Protein 7EQL (pdb70)

Sequence (338 aa):
MVMNKQIVLNNYINGSLKQSDLALRTSTICMEIPDGCNGAILVKNLYLSVNPYLILRMGKLDPQFDSPGSTIVSYGVSKVLDSTHPSYEKGELIWGSQAGWEEYTLIQNPYNLFKIQDKDVPLSYYVGILGMPGMTAYAGFFEICSPKKGETVFVTAAAGSVGQLVGQFAKMFGCYVVGSAGSKEKVDLLKNKFGFDDAFNYKEESDYDTALKRHFPEGIDIYFDNVGGKMLEAVINNMRVHGRIAVCGMVSQYSLKQPEGVHNLLKLIPKQIRMQGFVVVDYYHLYPKFLEMVLPRIKEGKVTYVEDISEGLESAPSALLGVYVGRNVGNQVVAVSR

Organism: Mentha piperita (NCBI:txid34256)

Solvent-accessible surface area: 15522 Å² total; per-residue (Å²): 178,46,104,4,47,26,4,11,3,58,87,85,12,86,12,72,20,116,118,84,24,16,37,79,117,89,36,114,30,48,58,94,18,78,144,87,23,136,23,0,0,2,0,60,0,4,39,4,1,2,7,42,59,1,7,68,32,0,32,123,89,114,114,126,50,21,18,51,54,62,33,0,55,5,23,2,0,2,56,0,42,51,19,47,51,138,64,25,107,151,35,41,27,3,4,4,24,32,5,0,2,17,41,30,11,66,9,119,114,11,135,33,17,44,121,14,136,75,142,133,42,76,44,13,56,10,3,0,4,12,0,8,1,0,0,3,0,34,0,0,0,48,86,6,0,57,18,142,143,61,21,9,0,0,2,1,30,3,17,20,5,8,1,2,1,0,18,9,4,0,107,64,59,34,9,92,3,2,4,1,2,21,44,172,121,26,13,60,66,8,88,121,101,27,37,22,59,53,8,7,16,65,126,117,31,119,79,72,64,98,2,0,129,142,17,2,90,85,14,0,3,0,0,0,0,18,27,0,3,90,8,7,29,6,0,0,60,20,6,101,86,105,0,30,1,0,20,24,11,55,38,35,57,24,55,125,125,148,80,75,33,47,142,17,93,132,82,42,128,94,34,102,17,116,63,66,54,27,49,3,64,108,40,16,133,40,19,86,142,0,50,102,40,1,110,58,68,46,183,102,62,127,10,42,14,58,30,43,73,29,130,28,13,110,29,1,22,73,8,1,38,3,9,19,103,36,183,20,56,6,0,11,0,0,3,22,27,218

Radius of gyration: 20.41 Å; Cα contacts (8 Å, |Δi|>4): 752; chains: 1; bounding box: 61×50×42 Å

Foldseek 3Di:
DDKKKFKFAQAQQQADDDLVRIDIGIGDDDLEDDPPQAQKFKWFWWKDFQAPVVLVLSHPDDPNRQDGGDFGWAKTKIATCDHRRVVDHGGWIWIDRGHTLMRMDIGRHDDLIDGCPPPPDDPCCCVACLHFQVLVLVCLACVFFVDDAAFAEEEEQLQGRRNVNNQLVAVVSHYQYEYEHADPVVQVCSVVVRVHPHYDYCVVDPDLLVVVCVRCVPFHAEYEAAADACNVLSNLVRHAANHEYEYEHHLQSSHHPPTHDRDVPVSCPVRVYHYDYDGSVVPSVCSVVSCVVVVVCVVVVSGDFDAAEDEASVCVSVLNVCVSVVVGGTIYMYTHDD

Nearest PDB structures (foldseek):
  7eql-assembly1_A-2  TM=1.003E+00  e=2.446E-77  Mentha x piperita
  6ytz-assembly1_A-2  TM=9.563E-01  e=1.637E-51  Malus domestica
  4nh4-assembly1_A  TM=9.612E-01  e=2.126E-50  Zingiber officinale
  2j3j-assembly1_B  TM=9.572E-01  e=9.613E-51  Arabidopsis thaliana
  6eow-assembly2_D-2  TM=9.580E-01  e=2.553E-50  Rubus idaeus

Secondary structure (DSSP, 8-state):
-EEEEEEEE-S--SSS--GGGEEEEEEEE-SSPPSS--S-EEEEEEEEEE-THHHHTTS----------SBPEEEEEEEEEEESSTT--TT-EEEEEEEESSSEEEESS--S-EE---TTS-GGGGTTTSSHHHHHHHIIIIIIS-PPTT-EEEEETTTSTTHHHHHHHHHHHT-EEEEEESSHHHHHHHHHHH--SEEEETTTSS-HHHHHHHH-TT-EEEEEESS-HHHHHHHHHHEEEEEEEEE---GGGSS-SSPPP--GGGGGTTTT-EEEE--GGGGGGGHHHHHHHHTHHHHTSSS---EEEEESTTTHHHHHHHHHHT---SEEEEES--

InterPro domains:
  IPR011032 GroES-like superfamily [SSF50129] (1-169)
  IPR013149 Alcohol dehydrogenase-like, C-terminal [PF00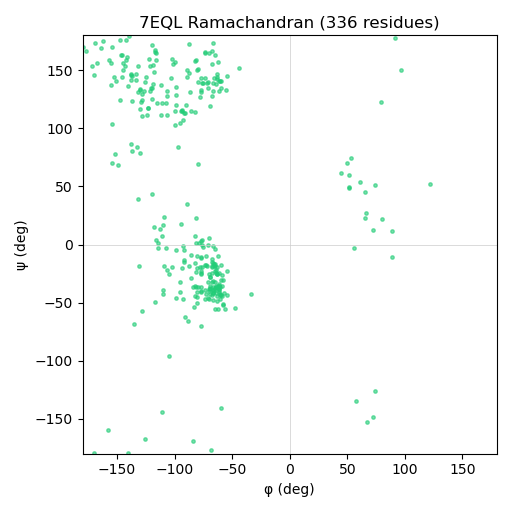107] (165-296)
  IPR020843 Enoylreductase domain [SM00829] (15-337)
  IPR036291 NAD(P)-binding domain superfamily [SSF51735] (130-301)
  IPR041694 Oxidoreductase, N-terminal domain [PF16884] (5-111)
  IPR045010 Medium-chain dehydrogenase/reductase [PTHR43205] (3-342)

GO terms:
  GO:0052579 (+)-pulegone reductase (NADP+) activity (F, IDA)
  GO:0070402 NADPH binding (F, IDA)
  GO:0042214 terpene metabolic process (P, IDA)

Structure (mmCIF, N/CA/C/O backbone):
data_7EQL
#
_entry.id   7EQL
#
_cell.length_a   120.111
_cell.length_b   120.111
_cell.length_c   57.626
_cell.angle_alpha   90.000
_cell.angle_beta   90.000
_cell.angle_gamma   120.000
#
_symmetry.space_group_name_H-M   'P 62'
#
loop_
_atom_site.group_PDB
_atom_site.id
_atom_site.type_symbol
_atom_site.label_atom_id
_atom_site.label_alt_id
_atom_site.label_comp_id
_atom_site.label_asym_id
_atom_site.label_entity_id
_atom_site.label_seq_id
_atom_site.pdbx_PDB_ins_code
_atom_site.Cartn_x
_atom_site.Cartn_y
_atom_site.Cartn_z
_atom_site.occupancy
_atom_site.B_iso_or_equiv
_atom_site.auth_seq_id
_atom_site.auth_comp_id
_atom_site.auth_asym_id
_atom_site.auth_atom_id
_atom_site.pdbx_PDB_model_num
ATOM 1 N N . MET A 1 1 ? -18.003 66.374 3.166 1.00 100.38 1 MET A N 1
ATOM 2 C CA . MET A 1 1 ? -19.281 65.799 2.760 1.00 98.81 1 MET A CA 1
ATOM 3 C C . MET A 1 1 ? -19.373 64.346 3.208 1.00 102.01 1 MET A C 1
ATOM 4 O O . MET A 1 1 ? -20.457 63.761 3.262 1.00 112.53 1 MET A O 1
ATOM 9 N N . VAL A 1 2 ? -18.217 63.771 3.532 1.00 95.63 2 VAL A N 1
ATOM 10 C CA . VAL A 1 2 ? -18.134 62.439 4.113 1.00 102.50 2 VAL A CA 1
ATOM 11 C C . VAL A 1 2 ? -17.087 62.474 5.218 1.00 103.59 2 VAL A C 1
ATOM 12 O O . VAL A 1 2 ? -16.101 63.215 5.143 1.00 105.30 2 VAL A O 1
ATOM 16 N N . MET A 1 3 ? -17.322 61.689 6.265 1.00 104.27 3 MET A N 1
ATOM 17 C CA . MET A 1 3 ? -16.409 61.665 7.398 1.00 98.08 3 MET A CA 1
ATOM 18 C C . MET A 1 3 ? -15.169 60.849 7.063 1.00 96.68 3 MET A C 1
ATOM 19 O O . MET A 1 3 ? -15.242 59.832 6.366 1.00 94.43 3 MET A O 1
ATOM 24 N N . ASN A 1 4 ? -14.023 61.310 7.559 1.00 88.15 4 ASN A N 1
ATOM 25 C CA . ASN A 1 4 ? -12.739 60.665 7.314 1.00 96.90 4 ASN A CA 1
ATOM 26 C C . ASN A 1 4 ? -12.045 60.460 8.651 1.00 102.70 4 ASN A C 1
ATOM 27 O O . ASN A 1 4 ? -11.826 61.423 9.392 1.00 99.85 4 ASN A O 1
ATOM 32 N N . LYS A 1 5 ? -11.704 59.214 8.958 1.00 100.49 5 LYS A N 1
ATOM 33 C CA . LYS A 1 5 ? -11.055 58.866 10.217 1.00 105.89 5 LYS A CA 1
ATOM 34 C C . LYS A 1 5 ? -9.546 58.843 10.002 1.00 104.97 5 LYS A C 1
ATOM 35 O O . LYS A 1 5 ? -9.031 58.012 9.248 1.00 93.99 5 LYS A O 1
ATOM 41 N N . GLN A 1 6 ? -8.846 59.757 10.662 1.00 102.96 6 GLN A N 1
ATOM 42 C CA . GLN A 1 6 ? -7.397 59.853 10.586 1.00 100.99 6 GLN A CA 1
ATOM 43 C C . GLN A 1 6 ? -6.756 59.193 11.801 1.00 104.36 6 GLN A C 1
ATOM 44 O O . GLN A 1 6 ? -7.375 59.040 12.857 1.00 108.32 6 GLN A O 1
ATOM 50 N N . ILE A 1 7 ? -5.497 58.799 11.635 1.00 109.45 7 ILE A N 1
ATOM 51 C CA . ILE A 1 7 ? -4.670 58.303 12.729 1.00 112.01 7 ILE A CA 1
ATOM 52 C C . ILE A 1 7 ? -3.422 59.170 12.788 1.00 107.80 7 ILE A C 1
ATOM 53 O O . ILE A 1 7 ? -2.638 59.205 11.831 1.00 104.38 7 ILE A O 1
ATOM 58 N N . VAL A 1 8 ? -3.243 59.876 13.903 1.00 103.22 8 VAL A N 1
ATOM 59 C CA . VAL A 1 8 ? -2.125 60.791 14.070 1.00 104.64 8 VAL A CA 1
ATOM 60 C C . VAL A 1 8 ? -1.254 60.310 15.223 1.00 106.83 8 VAL A C 1
ATOM 61 O O . VAL A 1 8 ? -1.642 59.455 16.021 1.00 108.95 8 VAL A O 1
ATOM 65 N N . LEU A 1 9 ? -0.058 60.879 15.293 1.00 111.75 9 LEU A N 1
ATOM 66 C CA . LEU A 1 9 ? 0.912 60.595 16.336 1.00 119.27 9 LEU A CA 1
ATOM 67 C C . LEU A 1 9 ? 0.666 61.515 17.533 1.00 120.06 9 LEU A C 1
ATOM 68 O O . LEU A 1 9 ? -0.169 62.420 17.488 1.00 123.60 9 LEU A O 1
ATOM 73 N N . ASN A 1 10 ? 1.388 61.269 18.627 1.00 114.49 10 ASN A N 1
ATOM 74 C CA . ASN A 1 10 ? 1.290 62.137 19.795 1.00 118.16 10 ASN A CA 1
ATOM 75 C C . ASN A 1 10 ? 2.626 62.594 20.359 1.00 118.98 10 ASN A C 1
ATOM 76 O O . ASN A 1 10 ? 2.644 63.592 21.089 1.00 120.75 10 ASN A O 1
ATOM 81 N N . ASN A 1 11 ? 3.736 61.929 20.041 1.00 120.01 11 ASN A N 1
ATOM 82 C CA . ASN A 1 11 ? 5.049 62.409 20.450 1.00 119.64 11 ASN A CA 1
ATOM 83 C C . ASN A 1 11 ? 6.131 61.654 19.696 1.00 123.16 11 ASN A C 1
ATOM 84 O O . ASN A 1 11 ? 5.918 60.531 19.229 1.00 119.69 11 ASN A O 1
ATOM 89 N N . TYR A 1 12 ? 7.292 62.298 19.590 1.00 126.00 12 TYR A N 1
ATOM 90 C CA . TYR A 1 12 ? 8.481 61.664 19.040 1.00 118.91 12 TYR A CA 1
ATOM 91 C C . TYR A 1 12 ? 8.795 60.386 19.810 1.00 117.34 12 TYR A C 1
ATOM 92 O O . TYR A 1 12 ? 8.789 60.372 21.045 1.00 128.25 12 TYR A O 1
ATOM 101 N N . ILE A 1 13 ? 9.070 59.308 19.079 1.00 110.35 13 ILE A N 1
ATOM 102 C CA . ILE A 1 13 ? 9.299 58.009 19.701 1.00 119.11 13 ILE A CA 1
ATOM 103 C C . ILE A 1 13 ? 10.797 57.785 19.860 1.00 127.53 13 ILE A C 1
ATOM 104 O O . ILE A 1 13 ? 11.446 57.156 19.013 1.00 125.31 13 ILE A O 1
ATOM 109 N N . ASN A 1 14 ? 11.359 58.314 20.949 1.00 133.99 14 ASN A N 1
ATOM 110 C CA . ASN A 1 14 ? 12.746 58.012 21.283 1.00 133.64 14 ASN A CA 1
ATOM 111 C C . ASN A 1 14 ? 12.894 56.566 21.740 1.00 130.44 14 ASN A C 1
ATOM 112 O O . ASN A 1 14 ? 13.858 55.882 21.373 1.00 132.13 14 ASN A O 1
ATOM 117 N N . GLY A 1 15 ? 11.941 56.084 22.526 1.00 134.69 15 GLY A N 1
ATOM 118 C CA . GLY A 1 15 ? 11.969 54.717 23.013 1.00 136.49 15 GLY A CA 1
ATOM 119 C C . GLY A 1 15 ? 10.749 54.467 23.871 1.00 141.15 15 GLY A C 1
ATOM 120 O O . GLY A 1 15 ? 10.006 55.391 24.221 1.00 139.25 15 GLY A O 1
ATOM 121 N N . SER A 1 16 ? 10.556 53.193 24.208 1.00 143.10 16 SER A N 1
ATOM 122 C CA . SER A 1 16 ? 9.421 52.738 25.011 1.00 142.24 16 SER A CA 1
ATOM 123 C C . SER A 1 16 ? 8.100 53.208 24.396 1.00 145.49 16 SER A C 1
ATOM 124 O O . SER A 1 16 ? 7.440 54.129 24.877 1.00 155.14 16 SER A O 1
ATOM 127 N N . LEU A 1 17 ? 7.738 52.541 23.303 1.00 138.76 17 LEU A N 1
ATOM 128 C CA . LEU A 1 17 ? 6.538 52.911 22.564 1.00 142.09 17 LEU A CA 1
ATOM 129 C C . LEU A 1 17 ? 5.289 52.649 23.396 1.00 152.17 17 LEU A C 1
ATOM 130 O O . LEU A 1 17 ? 5.132 51.576 23.987 1.00 149.05 17 LEU A O 1
ATOM 135 N N . LYS A 1 18 ? 4.401 53.638 23.439 1.00 148.84 18 LYS A N 1
ATOM 136 C CA . LYS A 1 18 ? 3.117 53.534 24.113 1.00 140.31 18 LYS A CA 1
ATOM 137 C C . LYS A 1 18 ? 2.005 53.732 23.093 1.00 133.90 18 LYS A C 1
ATOM 138 O O . LYS A 1 18 ? 2.101 54.604 22.222 1.00 135.94 18 LYS A O 1
ATOM 144 N N . GLN A 1 19 ? 0.951 52.918 23.198 1.00 131.55 19 GLN A N 1
ATOM 145 C CA . GLN A 1 19 ? -0.165 53.039 22.265 1.00 135.63 19 GLN A CA 1
ATOM 146 C C . GLN A 1 19 ? -0.886 54.373 22.404 1.00 133.68 19 GLN A C 1
ATOM 147 O O . GLN A 1 19 ? -1.608 54.773 21.484 1.00 126.30 19 GLN A O 1
ATOM 153 N N . SER A 1 20 ? -0.706 55.069 23.528 1.00 131.92 20 SER A N 1
ATOM 154 C CA . SER A 1 20 ? -1.273 56.400 23.699 1.00 125.04 20 SER A CA 1
ATOM 155 C C . SER A 1 20 ? -0.640 57.431 22.776 1.00 128.88 20 SER A C 1
ATOM 156 O O . SER A 1 20 ? -1.181 58.535 22.647 1.00 131.72 20 SER A O 1
ATOM 159 N N . ASP A 1 21 ? 0.482 57.105 22.136 1.00 131.55 21 ASP A N 1
ATOM 160 C CA . ASP A 1 21 ? 1.129 58.016 21.201 1.00 128.19 21 ASP A CA 1
ATOM 161 C C . ASP A 1 21 ? 0.430 58.083 19.850 1.00 122.52 21 ASP A C 1
ATOM 162 O O . ASP A 1 21 ? 0.917 58.783 18.957 1.00 115.16 21 ASP A O 1
ATOM 167 N N . LEU A 1 22 ? -0.689 57.382 19.676 1.00 117.69 22 LEU A N 1
ATOM 168 C CA . LEU A 1 22 ? -1.449 57.396 18.431 1.00 117.22 22 LEU A CA 1
ATOM 169 C C . LEU A 1 22 ? -2.881 57.807 18.748 1.00 121.69 22 LEU A C 1
ATOM 170 O O . LEU A 1 22 ? -3.618 57.058 19.400 1.00 127.46 22 LEU A O 1
ATOM 175 N N . ALA A 1 23 ? -3.271 58.995 18.289 1.00 114.60 23 ALA A N 1
ATOM 176 C CA . ALA A 1 23 ? -4.587 59.561 18.567 1.00 107.20 23 ALA A CA 1
ATOM 177 C C . ALA A 1 23 ? -5.491 59.324 17.363 1.00 111.72 23 ALA A C 1
ATOM 178 O O . ALA A 1 23 ? -5.251 59.864 16.278 1.00 111.02 23 ALA A O 1
ATOM 180 N N . LEU A 1 24 ? -6.532 58.518 17.560 1.00 116.88 24 LEU A N 1
ATOM 181 C CA . LEU A 1 24 ? -7.496 58.221 16.507 1.00 109.94 24 LEU A CA 1
ATOM 182 C C . LEU A 1 24 ? -8.559 59.313 16.488 1.00 99.27 24 LEU A C 1
ATOM 183 O O . LEU A 1 24 ? -9.325 59.461 17.446 1.00 116.45 24 LEU A O 1
ATOM 188 N N . ARG A 1 25 ? -8.608 60.078 15.402 1.00 109.53 25 ARG A N 1
ATOM 189 C CA . ARG A 1 25 ? -9.543 61.183 15.255 1.00 106.04 25 ARG A CA 1
ATOM 190 C C . ARG A 1 25 ? -10.511 60.905 14.110 1.00 107.04 25 ARG A C 1
ATOM 191 O O . ARG A 1 25 ? -10.293 60.024 13.273 1.00 119.21 25 ARG A O 1
ATOM 199 N N . THR A 1 26 ? -11.598 61.674 14.086 1.00 104.53 26 THR A N 1
ATOM 200 C CA . THR A 1 26 ? -12.592 61.616 13.020 1.00 104.47 26 THR A CA 1
ATOM 201 C C . THR A 1 26 ? -12.725 63.005 12.414 1.00 97.79 26 THR A C 1
ATOM 202 O O . THR A 1 26 ? -13.123 63.950 13.104 1.00 98.23 26 THR A O 1
ATOM 206 N N . SER A 1 27 ? -12.394 63.127 11.133 1.00 99.77 27 SER A N 1
ATOM 207 C CA . SER A 1 27 ? -12.425 64.402 10.434 1.00 100.12 27 SER A CA 1
ATOM 208 C C . SER A 1 27 ? -13.393 64.333 9.260 1.00 89.01 27 SER A C 1
ATOM 209 O O . SER A 1 27 ? -13.922 63.273 8.915 1.00 79.70 27 SER A O 1
ATOM 212 N N . THR A 1 28 ? -13.625 65.490 8.649 1.00 94.23 28 THR A N 1
ATOM 213 C CA . THR A 1 28 ? -14.446 65.597 7.455 1.00 100.07 28 THR A CA 1
ATOM 214 C C . THR A 1 28 ? -13.564 65.714 6.220 1.00 90.70 28 THR A C 1
ATOM 215 O O . THR A 1 28 ? -12.412 66.152 6.292 1.00 89.32 28 THR A O 1
ATOM 219 N N . ILE A 1 29 ? -14.117 65.309 5.082 1.00 93.80 29 ILE A N 1
ATOM 220 C CA . ILE A 1 29 ? -13.443 65.465 3.798 1.00 101.62 29 ILE A CA 1
ATOM 221 C C . ILE A 1 29 ? -14.505 65.496 2.707 1.00 100.31 29 ILE A C 1
ATOM 222 O O . ILE A 1 29 ? -15.481 64.741 2.746 1.00 96.52 29 ILE A O 1
ATOM 227 N N . CYS A 1 30 ? -14.331 66.407 1.755 1.00 100.38 30 CYS A N 1
ATOM 228 C CA . CYS A 1 30 ? -15.244 66.484 0.625 1.00 95.63 30 CYS A CA 1
ATOM 229 C C . CYS A 1 30 ? -14.963 65.344 -0.343 1.00 111.25 30 CYS A C 1
ATOM 230 O O . CYS A 1 30 ? -13.807 65.001 -0.605 1.00 109.02 30 CYS A O 1
ATOM 233 N N . MET A 1 31 ? -16.028 64.751 -0.876 1.00 108.15 31 MET A N 1
ATOM 234 C CA . MET A 1 31 ? -15.876 63.592 -1.746 1.00 109.63 31 MET A CA 1
ATOM 235 C C . MET A 1 31 ? -15.409 63.955 -3.151 1.00 106.89 31 MET A C 1
ATOM 236 O O . MET A 1 31 ? -15.313 63.066 -4.002 1.00 112.84 31 MET A O 1
ATOM 241 N N . GLU A 1 32 ? -15.114 65.224 -3.417 1.00 106.33 32 GLU A N 1
ATOM 242 C CA . GLU A 1 32 ? -14.568 65.615 -4.708 1.00 105.58 32 GLU A CA 1
ATOM 243 C C . GLU A 1 32 ? -13.592 66.765 -4.501 1.00 106.52 32 GLU A C 1
ATOM 244 O O . GLU A 1 32 ? -13.597 67.426 -3.456 1.00 112.19 32 GLU A O 1
ATOM 250 N N . ILE A 1 33 ? -12.763 67.005 -5.512 1.00 114.13 33 ILE A N 1
ATOM 251 C CA . ILE A 1 33 ? -11.655 67.957 -5.367 1.00 109.76 33 ILE A CA 1
ATOM 252 C C . ILE A 1 33 ? -12.198 69.379 -5.439 1.00 112.42 33 ILE A C 1
ATOM 253 O O . ILE A 1 33 ? -13.095 69.652 -6.257 1.00 115.90 33 ILE A O 1
ATOM 258 N N . PRO A 1 34 ? -11.718 70.305 -4.605 1.00 116.18 34 PRO A N 1
ATOM 259 C CA . PRO A 1 34 ? -12.188 71.691 -4.689 1.00 118.91 34 PRO A CA 1
ATOM 260 C C . PRO A 1 34 ? -11.741 72.358 -5.981 1.00 122.17 34 PRO A C 1
ATOM 261 O O . PRO A 1 34 ? -10.873 71.867 -6.707 1.00 119.41 34 PRO A O 1
ATOM 265 N N . ASP A 1 35 ? -12.361 73.501 -6.262 1.00 128.40 35 ASP A N 1
ATOM 266 C CA . ASP A 1 35 ? -12.029 74.264 -7.457 1.00 126.06 35 ASP A CA 1
ATOM 267 C C . ASP A 1 35 ? -10.622 74.843 -7.359 1.00 119.94 35 ASP A C 1
ATOM 268 O O . ASP A 1 35 ? -10.089 75.068 -6.268 1.00 126.52 35 ASP A O 1
ATOM 273 N N . GLY A 1 36 ? -10.024 75.093 -8.522 1.00 118.46 36 GLY A N 1
ATOM 274 C CA . GLY A 1 36 ? -8.679 75.632 -8.590 1.00 120.81 36 GLY A CA 1
ATOM 275 C C . GLY A 1 36 ? -7.647 74.720 -7.961 1.00 127.74 36 GLY A C 1
ATOM 276 O O . GLY A 1 36 ? -6.889 75.141 -7.082 1.00 132.52 36 GLY A O 1
ATOM 277 N N . CYS A 1 37 ? -7.607 73.461 -8.406 1.00 122.97 37 CYS A N 1
ATOM 278 C CA . CYS A 1 37 ? -6.737 72.444 -7.830 1.00 122.87 37 CYS A CA 1
ATOM 279 C C . CYS A 1 37 ? -6.453 71.394 -8.909 1.00 110.91 37 CYS A C 1
ATOM 280 O O . CYS A 1 37 ? -6.915 70.255 -8.864 1.00 103.86 37 CYS A O 1
ATOM 283 N N . ASN A 1 38 ? -5.671 71.787 -9.912 1.00 117.11 38 ASN A N 1
ATOM 284 C CA . ASN A 1 38 ? -5.323 70.883 -10.997 1.00 116.68 38 ASN A CA 1
ATOM 285 C C . ASN A 1 38 ? -4.159 69.980 -10.596 1.00 112.30 38 ASN A C 1
ATOM 286 O O . ASN A 1 38 ? -3.377 70.289 -9.695 1.00 111.03 38 ASN A O 1
ATOM 291 N N . GLY A 1 39 ? -4.052 68.847 -11.286 1.00 106.28 39 GLY A N 1
ATOM 292 C CA . GLY A 1 39 ? -2.976 67.909 -11.034 1.00 109.33 39 GLY A CA 1
ATOM 293 C C . GLY A 1 39 ? -3.038 67.273 -9.660 1.00 102.16 39 GLY A C 1
ATOM 294 O O . GLY A 1 39 ? -2.021 67.176 -8.967 1.00 105.62 39 GLY A O 1
ATOM 295 N N . ALA A 1 40 ? -4.228 66.836 -9.257 1.00 93.48 40 ALA A N 1
ATOM 296 C CA . ALA A 1 40 ? -4.415 66.215 -7.956 1.00 104.24 40 ALA A CA 1
ATOM 297 C C . ALA A 1 40 ? -5.455 65.112 -8.077 1.00 101.15 40 ALA A C 1
ATOM 298 O O . ALA A 1 40 ? -6.295 65.119 -8.981 1.00 105.75 40 ALA A O 1
ATOM 300 N N . ILE A 1 41 ? -5.387 64.159 -7.152 1.00 99.09 41 ILE A N 1
ATOM 301 C CA . ILE A 1 41 ? -6.314 63.036 -7.106 1.00 100.26 41 ILE A CA 1
ATOM 302 C C . ILE A 1 41 ? -6.804 62.861 -5.676 1.00 96.49 41 ILE A C 1
ATOM 303 O O . ILE A 1 41 ? -6.035 63.021 -4.721 1.00 95.65 41 ILE A O 1
ATOM 308 N N . LEU A 1 42 ? -8.085 62.537 -5.531 1.00 99.61 42 LEU A N 1
ATOM 309 C CA . LEU A 1 42 ? -8.678 62.196 -4.246 1.00 99.79 42 LEU A CA 1
ATOM 310 C C . LEU A 1 42 ? -8.931 60.695 -4.233 1.00 98.11 42 LEU A C 1
ATOM 311 O O . LEU A 1 42 ? -9.652 60.177 -5.093 1.00 99.13 42 LEU A O 1
ATOM 316 N N . VAL A 1 43 ? -8.339 60.003 -3.265 1.00 99.57 43 VAL A N 1
ATOM 317 C CA . VAL A 1 43 ? -8.315 58.547 -3.263 1.00 101.08 43 VAL A CA 1
ATOM 318 C C . VAL A 1 43 ? -8.975 58.016 -1.999 1.00 97.94 43 VAL A C 1
ATOM 319 O O . VAL A 1 43 ? -9.019 58.685 -0.962 1.00 98.24 43 VAL A O 1
ATOM 323 N N . LYS A 1 44 ? -9.498 56.797 -2.102 1.00 95.49 44 LYS A N 1
ATOM 324 C CA . LYS A 1 44 ? -9.990 56.040 -0.958 1.00 98.35 44 LYS A CA 1
ATOM 325 C C . LYS A 1 44 ? -8.980 54.936 -0.670 1.00 97.73 44 LYS A C 1
ATOM 326 O O . LYS A 1 44 ? -8.830 54.002 -1.464 1.00 100.01 44 LYS A O 1
ATOM 332 N N . ASN A 1 45 ? -8.281 55.051 0.457 1.00 103.28 45 ASN A N 1
ATOM 333 C CA . ASN A 1 45 ? -7.258 54.075 0.797 1.00 100.33 45 ASN A CA 1
ATOM 334 C C . ASN A 1 45 ? -7.886 52.703 1.034 1.00 106.17 45 ASN A C 1
ATOM 335 O O . ASN A 1 45 ? -9.096 52.566 1.233 1.00 106.73 45 ASN A O 1
ATOM 340 N N . LEU A 1 46 ? -7.041 51.673 0.996 1.00 108.01 46 LEU A N 1
ATOM 341 C CA . LEU A 1 46 ? -7.511 50.300 1.140 1.00 112.34 46 LEU A CA 1
ATOM 342 C C . LEU A 1 46 ? -6.616 49.507 2.084 1.00 116.68 46 LEU A C 1
ATOM 343 O O . LEU A 1 46 ? -7.043 49.127 3.179 1.00 114.05 46 LEU A O 1
ATOM 348 N N . TYR A 1 47 ? -5.380 49.249 1.666 1.00 114.73 47 TYR A N 1
ATOM 349 C CA . TYR A 1 47 ? -4.407 48.520 2.469 1.00 116.16 47 TYR A CA 1
ATOM 350 C C . TYR A 1 47 ? -3.199 49.409 2.715 1.00 107.94 47 TYR A C 1
ATOM 351 O O . TYR A 1 47 ? -2.700 50.048 1.785 1.00 105.37 47 TYR A O 1
ATOM 360 N N . LEU A 1 48 ? -2.731 49.444 3.960 1.00 104.54 48 LEU A N 1
ATOM 361 C CA . LEU A 1 48 ? -1.584 50.249 4.350 1.00 100.30 48 LEU A CA 1
ATOM 362 C C . LEU A 1 48 ? -0.462 49.349 4.851 1.00 100.73 48 LEU A C 1
ATOM 363 O O . LEU A 1 48 ? -0.705 48.283 5.425 1.00 100.31 48 LEU A O 1
ATOM 368 N N . SER A 1 49 ? 0.771 49.792 4.628 1.00 98.54 49 SER A N 1
ATOM 369 C CA . SER A 1 49 ? 1.954 49.061 5.057 1.00 92.96 49 SER A CA 1
ATOM 370 C C . SER A 1 49 ? 2.358 49.470 6.469 1.00 107.24 49 SER A C 1
ATOM 371 O O . SER A 1 49 ? 2.224 50.632 6.865 1.00 106.58 49 SER A O 1
ATOM 374 N N . VAL A 1 50 ? 2.844 48.488 7.232 1.00 110.63 50 VAL A N 1
ATOM 375 C CA . VAL A 1 50 ? 3.387 48.723 8.566 1.00 106.90 50 VAL A CA 1
ATOM 376 C C . VAL A 1 50 ? 4.721 47.995 8.664 1.00 108.12 50 VAL A C 1
ATOM 377 O O . VAL A 1 50 ? 4.790 46.860 9.153 1.00 119.84 50 VAL A O 1
ATOM 381 N N . ASN A 1 51 ? 5.781 48.637 8.193 1.00 109.09 51 ASN A N 1
ATOM 382 C CA . ASN A 1 51 ? 7.124 48.086 8.189 1.00 104.47 51 ASN A CA 1
ATOM 383 C C . ASN A 1 51 ? 8.036 48.917 9.087 1.00 86.13 51 ASN A C 1
ATOM 384 O O . ASN A 1 51 ? 7.738 50.082 9.382 1.00 88.14 51 ASN A O 1
ATOM 389 N N . PRO A 1 52 ? 9.157 48.338 9.555 1.00 84.18 52 PRO A N 1
ATOM 390 C CA . PRO A 1 52 ? 10.006 49.025 10.543 1.00 86.45 52 PRO A CA 1
ATOM 391 C C . PRO A 1 52 ? 10.483 50.422 10.162 1.00 93.30 52 PRO A C 1
ATOM 392 O O . PRO A 1 52 ? 10.824 51.215 11.046 1.00 94.75 52 PRO A O 1
ATOM 396 N N . TYR A 1 53 ? 10.517 50.735 8.863 1.00 86.21 53 TYR A N 1
ATOM 397 C CA . TYR A 1 53 ? 10.999 52.041 8.421 1.00 84.62 53 TYR A CA 1
ATOM 398 C C . TYR A 1 53 ? 10.151 53.189 8.954 1.00 77.96 53 TYR A C 1
ATOM 399 O O . TYR A 1 53 ? 10.652 54.314 9.065 1.00 76.47 53 TYR A O 1
ATOM 408 N N . LEU A 1 54 ? 8.885 52.937 9.287 1.00 79.00 54 LEU A N 1
ATOM 409 C CA . LEU A 1 54 ? 8.039 54.013 9.791 1.00 90.23 54 LEU A CA 1
ATOM 410 C C . LEU A 1 54 ? 8.446 54.431 11.198 1.00 84.37 54 LEU A C 1
ATOM 411 O O . LEU A 1 54 ? 8.304 55.607 11.557 1.00 80.58 54 LEU A O 1
ATOM 416 N N . ILE A 1 55 ? 8.951 53.493 12.005 1.00 85.07 55 ILE A N 1
ATOM 417 C CA . ILE A 1 55 ? 9.444 53.841 13.334 1.00 91.32 55 ILE A CA 1
ATOM 418 C C . ILE A 1 55 ? 10.660 54.753 13.229 1.00 90.16 55 ILE A C 1
ATOM 419 O O . ILE A 1 55 ? 10.835 55.672 14.039 1.00 91.62 55 ILE A O 1
ATOM 424 N N . LEU A 1 56 ? 11.526 54.506 12.239 1.00 87.60 56 LEU A N 1
ATOM 425 C CA . LEU A 1 56 ? 12.636 55.417 11.973 1.00 87.36 56 LEU A CA 1
ATOM 426 C C . LEU A 1 56 ? 12.130 56.804 11.599 1.00 92.24 56 LEU A C 1
ATOM 427 O O . LEU A 1 56 ? 12.746 57.815 11.953 1.00 89.14 56 LEU A O 1
ATOM 432 N N . ARG A 1 57 ? 11.004 56.875 10.884 1.00 87.69 57 ARG A N 1
ATOM 433 C CA . ARG A 1 57 ? 10.438 58.165 10.509 1.00 91.72 57 ARG A CA 1
ATOM 434 C C .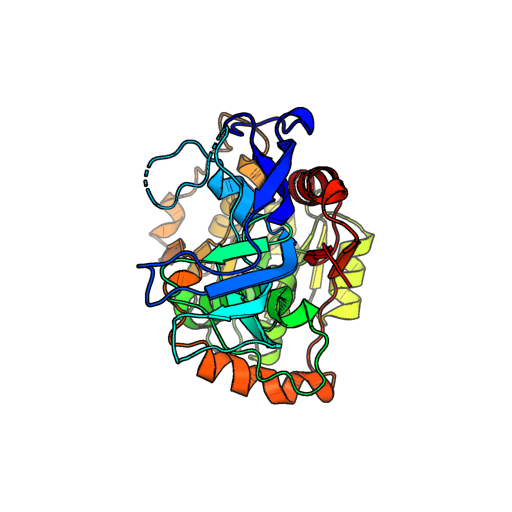 ARG A 1 57 ? 9.987 58.967 11.715 1.00 103.61 57 ARG A C 1
ATOM 435 O O . ARG A 1 57 ? 9.495 60.088 11.553 1.00 98.45 57 ARG A O 1
ATOM 443 N N . MET A 1 58 ? 10.078 58.388 12.904 1.00 109.22 58 MET A N 1
ATOM 444 C CA . MET A 1 58 ? 9.650 59.073 14.122 1.00 112.70 58 MET A CA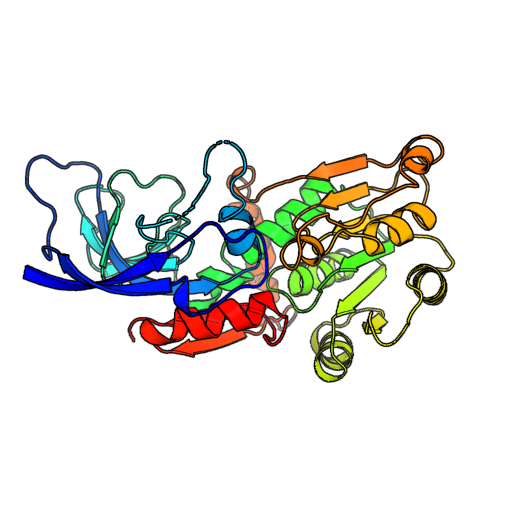 1
ATOM 445 C C . MET A 1 58 ? 10.835 59.455 15.005 1.00 111.03 58 MET A C 1
ATOM 446 O O . MET A 1 58 ? 10.680 59.755 16.183 1.00 116.98 58 MET A O 1
ATOM 451 N N . GLY A 1 59 ? 12.017 59.442 14.407 1.00 109.74 59 GLY A N 1
ATOM 452 C CA . GLY A 1 59 ? 13.279 59.568 15.110 1.00 101.08 59 GLY A CA 1
ATOM 453 C C . GLY A 1 59 ? 13.521 60.842 15.891 1.00 115.02 59 GLY A C 1
ATOM 454 O O . GLY A 1 59 ? 14.170 60.802 16.933 1.00 126.81 59 GLY A O 1
ATOM 455 N N . LYS A 1 60 ? 13.037 61.969 15.375 1.00 117.54 60 LYS A N 1
ATOM 456 C CA . LYS A 1 60 ? 13.366 63.285 15.920 1.00 126.45 60 LYS A CA 1
ATOM 457 C C . LYS A 1 60 ? 14.731 63.750 15.428 1.00 127.22 60 LYS A C 1
ATOM 458 O O . LYS A 1 60 ? 15.354 64.633 16.011 1.00 134.39 60 LYS A O 1
ATOM 464 N N . LEU A 1 61 ? 15.150 63.174 14.309 1.00 127.22 61 LEU A N 1
ATOM 465 C CA . LEU A 1 61 ? 16.394 63.527 13.644 1.00 132.98 61 LEU A CA 1
ATOM 466 C C . LEU A 1 61 ? 16.153 64.744 12.762 1.00 141.37 61 LEU A C 1
ATOM 467 O O . LEU A 1 61 ? 15.112 65.390 12.860 1.00 136.02 61 LEU A O 1
ATOM 472 N N . ASP A 1 62 ? 17.119 65.065 11.909 1.00 146.14 62 ASP A N 1
ATOM 473 C CA . ASP A 1 62 ? 17.020 66.256 11.078 1.00 143.59 62 ASP A CA 1
ATOM 474 C C . ASP A 1 62 ? 15.776 66.159 10.204 1.00 146.73 62 ASP A C 1
ATOM 475 O O . ASP A 1 62 ? 15.384 65.076 9.774 1.00 165.10 62 ASP A O 1
ATOM 480 N N . PRO A 1 64 ? 14.062 66.556 7.357 1.00 150.91 64 PRO A N 1
ATOM 481 C CA . PRO A 1 64 ? 13.940 66.097 5.970 1.00 149.28 64 PRO A CA 1
ATOM 482 C C . PRO A 1 64 ? 13.189 64.773 5.869 1.00 144.74 64 PRO A C 1
ATOM 483 O O . PRO A 1 64 ? 13.594 63.785 6.480 1.00 143.70 64 PRO A O 1
ATOM 487 N N . GLN A 1 65 ? 12.105 64.763 5.100 1.00 141.97 65 GLN A N 1
ATOM 488 C CA . GLN A 1 65 ? 11.288 63.567 4.928 1.00 132.46 65 GLN A CA 1
ATOM 489 C C . GLN A 1 65 ? 10.816 63.033 6.270 1.00 126.27 65 GLN A C 1
ATOM 490 O O . GLN A 1 65 ? 10.070 62.057 6.337 1.00 106.97 65 GLN A O 1
ATOM 496 N N . PHE A 1 66 ? 11.255 63.680 7.341 1.00 130.33 66 PHE A N 1
ATOM 497 C CA . PHE A 1 66 ? 10.897 63.249 8.683 1.00 124.15 66 PHE A CA 1
ATOM 498 C C . PHE A 1 66 ? 9.384 63.307 8.886 1.00 113.49 66 PHE A C 1
ATOM 499 O O . PHE A 1 66 ? 8.745 64.316 8.573 1.00 114.15 66 PHE A O 1
ATOM 507 N N . ASP A 1 67 ? 8.832 62.225 9.422 1.00 113.15 67 ASP A N 1
ATOM 508 C CA . ASP A 1 67 ? 7.399 62.113 9.655 1.00 115.95 67 ASP A CA 1
ATOM 509 C C . ASP A 1 67 ? 6.964 62.907 10.882 1.00 124.09 67 ASP A C 1
ATOM 510 O O . ASP A 1 67 ? 6.280 63.921 10.764 1.00 121.65 67 ASP A O 1
ATOM 515 N N . SER A 1 68 ? 7.356 62.430 12.057 1.00 126.88 68 SER A N 1
ATOM 516 C CA . SER A 1 68 ? 6.982 63.068 13.313 1.00 124.63 68 SER A CA 1
ATOM 517 C C . SER A 1 68 ? 7.122 64.585 13.246 1.00 127.94 68 SER A C 1
ATOM 518 O O . SER A 1 68 ? 6.204 65.318 13.611 1.00 132.65 68 SER A O 1
ATOM 521 N N . PRO A 1 71 ? 4.005 66.066 16.280 1.00 126.47 71 PRO A N 1
ATOM 522 C CA . PRO A 1 71 ? 3.253 64.858 16.655 1.00 122.01 71 PRO A CA 1
ATOM 523 C C . PRO A 1 71 ? 1.823 64.857 16.131 1.00 114.94 71 PRO A C 1
ATOM 524 O O . PRO A 1 71 ? 1.344 63.817 15.656 1.00 117.00 71 PRO A O 1
ATOM 528 N N . GLY A 1 72 ? 1.148 66.012 16.149 1.00 110.68 72 GLY A N 1
ATOM 529 C CA . GLY A 1 72 ? -0.223 66.096 15.672 1.00 112.57 72 GLY A CA 1
ATOM 530 C C . GLY A 1 72 ? -0.399 65.834 14.186 1.00 111.27 72 GLY A C 1
ATOM 531 O O . GLY A 1 72 ? -1.518 65.544 13.750 1.00 114.38 72 GLY A O 1
ATOM 532 N N . SER A 1 73 ? 0.670 65.928 13.397 1.00 109.04 73 SER A N 1
ATOM 533 C CA . SER A 1 73 ? 0.542 65.740 11.955 1.00 108.19 73 SER A CA 1
ATOM 534 C C . SER A 1 73 ? 0.080 64.321 11.628 1.00 102.27 73 SER A C 1
ATOM 535 O O . SER A 1 73 ? 0.419 63.357 12.318 1.00 96.03 73 SER A O 1
ATOM 538 N N . THR A 1 74 ? -0.695 64.197 10.552 1.00 95.74 74 THR A N 1
ATOM 539 C CA . THR A 1 74 ? -1.256 62.908 10.172 1.00 93.66 74 THR A CA 1
ATOM 540 C C . THR A 1 74 ? -0.176 62.002 9.589 1.00 92.31 74 THR A C 1
ATOM 541 O O . THR A 1 74 ? 0.724 62.455 8.875 1.00 89.60 74 THR A O 1
ATOM 545 N N . ILE A 1 75 ? -0.273 60.712 9.898 1.00 90.45 75 ILE A N 1
ATOM 546 C CA . ILE A 1 75 ? 0.726 59.738 9.469 1.00 95.44 75 ILE A CA 1
ATOM 547 C C . ILE A 1 75 ? 0.511 59.408 7.998 1.00 93.15 75 ILE A C 1
ATOM 548 O O . ILE A 1 75 ? -0.618 59.149 7.564 1.00 91.41 75 ILE A O 1
ATOM 553 N N . VAL A 1 76 ? 1.598 59.415 7.225 1.00 87.94 76 VAL A N 1
ATOM 554 C CA . VAL A 1 76 ? 1.565 59.143 5.792 1.00 82.48 76 VAL A CA 1
ATOM 555 C C . VAL A 1 76 ? 2.624 58.096 5.476 1.00 77.64 76 VAL A C 1
ATOM 556 O O . VAL A 1 76 ? 3.767 58.210 5.932 1.00 83.22 76 VAL A O 1
ATOM 560 N N . SER A 1 77 ? 2.248 57.085 4.699 1.00 68.47 77 SER A N 1
ATOM 561 C CA . SER A 1 77 ? 3.175 56.027 4.310 1.00 78.62 77 SER A CA 1
ATOM 562 C C . SER A 1 77 ? 2.639 55.365 3.040 1.00 78.75 77 SER A C 1
ATOM 563 O O . SER A 1 77 ? 1.823 55.952 2.321 1.00 88.48 77 SER A O 1
ATOM 566 N N . TYR A 1 78 ? 3.096 54.146 2.764 1.00 73.60 78 TYR A N 1
ATOM 567 C CA . TYR A 1 78 ? 2.682 53.431 1.566 1.00 87.10 78 TYR A CA 1
ATOM 568 C C . TYR A 1 78 ? 1.306 52.804 1.753 1.00 89.96 78 TYR A C 1
ATOM 569 O O . TYR A 1 78 ? 0.904 52.458 2.866 1.00 95.13 78 TYR A O 1
ATOM 578 N N . GLY A 1 79 ? 0.585 52.657 0.649 1.00 88.94 79 GLY A N 1
ATOM 579 C CA . GLY A 1 79 ? -0.740 52.065 0.711 1.00 101.10 79 GLY A CA 1
ATOM 580 C C . GLY A 1 79 ? -1.353 51.925 -0.666 1.00 94.25 79 GLY A C 1
ATOM 581 O O . GLY A 1 79 ? -0.873 52.495 -1.651 1.00 81.10 79 GLY A O 1
ATOM 582 N N . VAL A 1 80 ? -2.433 51.143 -0.715 1.00 99.72 80 VAL A N 1
ATOM 583 C CA . VAL A 1 80 ? -3.235 50.956 -1.920 1.00 105.66 80 VAL A CA 1
ATOM 584 C C . VAL A 1 80 ? -4.455 51.859 -1.827 1.00 103.74 80 VAL A C 1
ATOM 585 O O . VAL A 1 80 ? -5.106 51.935 -0.777 1.00 105.50 80 VAL A O 1
ATOM 589 N N . SER A 1 81 ? -4.771 52.548 -2.922 1.00 100.30 81 SER A N 1
ATOM 590 C CA . SER A 1 81 ? -5.864 53.508 -2.915 1.00 106.45 81 SER A CA 1
ATOM 591 C C . SER A 1 81 ? -6.556 53.520 -4.271 1.00 112.54 81 SER A C 1
ATOM 592 O O . SER A 1 81 ? -5.908 53.368 -5.310 1.00 101.43 81 SER A O 1
ATOM 595 N N . LYS A 1 82 ? -7.875 53.706 -4.248 1.00 110.43 82 LYS A N 1
ATOM 596 C CA . LYS A 1 82 ? -8.684 53.811 -5.455 1.00 110.43 82 LYS A CA 1
ATOM 597 C C . LYS A 1 82 ? -8.954 55.278 -5.760 1.00 107.53 82 LYS A C 1
ATOM 598 O O . LYS A 1 82 ? -9.407 56.024 -4.887 1.00 102.18 82 LYS A O 1
ATOM 604 N N . VAL A 1 83 ? -8.683 55.684 -6.998 1.00 111.54 83 VAL A N 1
ATOM 605 C CA . VAL A 1 83 ? -8.950 57.056 -7.417 1.00 109.24 83 VAL A CA 1
ATOM 606 C C . VAL A 1 83 ? -10.458 57.267 -7.482 1.00 112.89 83 VAL A C 1
ATOM 607 O O . VAL A 1 83 ? -11.161 56.591 -8.241 1.00 114.17 83 VAL A O 1
ATOM 611 N N . LEU A 1 84 ? -10.962 58.202 -6.677 1.00 110.93 84 LEU A N 1
ATOM 612 C CA . LEU A 1 84 ? -12.382 58.536 -6.699 1.00 107.95 84 LEU A CA 1
ATOM 613 C C . LEU A 1 84 ? -12.676 59.696 -7.644 1.00 113.63 84 LEU A C 1
ATOM 614 O O . LEU A 1 84 ? -13.614 59.627 -8.444 1.00 118.27 84 LEU A O 1
ATOM 619 N N . ASP A 1 85 ? -11.891 60.766 -7.558 1.00 109.15 85 ASP A N 1
ATOM 620 C CA . ASP A 1 85 ? -11.956 61.860 -8.513 1.00 100.52 85 ASP A CA 1
ATOM 621 C C . ASP A 1 85 ? -10.535 62.331 -8.783 1.00 102.27 85 ASP A C 1
ATOM 622 O O . ASP A 1 85 ? -9.613 62.045 -8.017 1.00 106.67 85 ASP A O 1
ATOM 627 N N . SER A 1 86 ? -10.356 63.052 -9.886 1.00 105.93 86 SER A N 1
ATOM 628 C CA . SER A 1 86 ? -9.009 63.383 -10.327 1.00 105.58 86 SER A CA 1
ATOM 629 C C . SER A 1 86 ? -8.993 64.680 -11.118 1.00 108.77 86 SER A C 1
ATOM 630 O O . SER A 1 86 ? -9.931 64.982 -11.861 1.00 114.47 86 SER A O 1
ATOM 633 N N . THR A 1 87 ? -7.915 65.445 -10.935 1.00 102.99 87 THR A N 1
ATOM 634 C CA . THR A 1 87 ? -7.547 66.526 -11.839 1.00 100.23 87 THR A CA 1
ATOM 635 C C . THR A 1 87 ? -6.197 66.260 -12.491 1.00 99.32 87 THR A C 1
ATOM 636 O O . THR A 1 87 ? -5.588 67.183 -13.044 1.00 96.84 87 THR A O 1
ATOM 640 N N . HIS A 1 88 ? -5.708 65.025 -12.417 1.00 102.24 88 HIS A N 1
ATOM 641 C CA . HIS A 1 88 ? -4.477 64.608 -13.075 1.00 103.54 88 HIS A CA 1
ATOM 642 C C . HIS A 1 88 ? -4.850 63.637 -14.185 1.00 101.33 88 HIS A C 1
ATOM 643 O O . HIS A 1 88 ? -5.304 62.519 -13.891 1.00 101.95 88 HIS A O 1
ATOM 650 N N . PRO A 1 89 ? -4.688 64.006 -15.460 1.00 104.41 89 PRO A N 1
ATOM 651 C CA . PRO A 1 89 ? -5.222 63.168 -16.548 1.00 108.15 89 PRO A CA 1
ATOM 652 C C . PRO A 1 89 ? -4.621 61.773 -16.616 1.00 107.62 89 PRO A C 1
ATOM 653 O O . PRO A 1 89 ? -5.134 60.939 -17.373 1.00 115.82 89 PRO A O 1
ATOM 657 N N . SER A 1 90 ? -3.561 61.491 -15.858 1.00 102.52 90 SER A N 1
ATOM 658 C CA . SER A 1 90 ? -3.038 60.134 -15.777 1.00 100.19 90 SER A CA 1
ATOM 659 C C . SER A 1 90 ? -3.931 59.212 -14.958 1.00 96.59 90 SER A C 1
ATOM 660 O O . SER A 1 90 ? -3.706 57.996 -14.962 1.00 91.37 90 SER A O 1
ATOM 663 N N . TYR A 1 91 ? -4.931 59.753 -14.266 1.00 96.64 91 TYR A N 1
ATOM 664 C CA . TYR A 1 91 ? -5.784 58.971 -13.386 1.00 98.82 91 TYR A CA 1
ATOM 665 C C . TYR A 1 91 ? -7.231 59.401 -13.570 1.00 91.56 91 TYR A C 1
ATOM 666 O O . TYR A 1 91 ? -7.518 60.570 -13.840 1.00 91.45 91 TYR A O 1
ATOM 675 N N . GLU A 1 92 ? -8.141 58.440 -13.420 1.00 93.10 92 GLU A N 1
ATOM 676 C CA . GLU A 1 92 ? -9.570 58.717 -13.411 1.00 101.16 92 GLU A CA 1
ATOM 677 C C . GLU A 1 92 ? -10.233 57.804 -12.389 1.00 106.28 92 GLU A C 1
ATOM 678 O O . GLU A 1 92 ? -9.588 56.945 -11.780 1.00 109.04 92 GLU A O 1
ATOM 684 N N . LYS A 1 93 ? -11.537 58.001 -12.210 1.00 102.11 93 LYS A N 1
ATOM 685 C CA . LYS A 1 93 ? -12.281 57.299 -11.173 1.00 114.38 93 LYS A CA 1
ATOM 686 C C . LYS A 1 93 ? -12.233 55.790 -11.380 1.00 116.74 93 LYS A C 1
ATOM 687 O O . LYS A 1 93 ? -12.311 55.296 -12.508 1.00 119.42 93 LYS A O 1
ATOM 693 N N . GLY A 1 94 ? -12.102 55.056 -10.274 1.00 112.66 94 GLY A N 1
ATOM 694 C CA . GLY A 1 94 ? -12.049 53.612 -10.305 1.00 106.48 94 GLY A CA 1
ATOM 695 C C . GLY A 1 94 ? -10.665 53.027 -10.466 1.00 107.87 94 GLY A C 1
ATOM 696 O O . GLY A 1 94 ? -10.502 51.811 -10.300 1.00 107.02 94 GLY A O 1
ATOM 697 N N . GLU A 1 95 ? -9.664 53.845 -10.780 1.00 100.85 95 GLU A N 1
ATOM 698 C CA . GLU A 1 95 ? -8.314 53.345 -10.990 1.00 103.77 95 GLU A CA 1
ATOM 699 C C . GLU A 1 95 ? -7.614 53.114 -9.657 1.00 109.88 95 GLU A C 1
ATOM 700 O O . GLU A 1 95 ? -7.755 53.902 -8.718 1.00 102.74 95 GLU A O 1
ATOM 706 N N . LEU A 1 96 ? -6.860 52.022 -9.582 1.00 112.90 96 LEU A N 1
ATOM 707 C CA . LEU A 1 96 ? -6.115 51.662 -8.385 1.00 111.96 96 LEU A CA 1
ATOM 708 C C . LEU A 1 96 ? -4.642 52.002 -8.570 1.00 109.18 96 LEU A C 1
ATOM 709 O O . LEU A 1 96 ? -4.096 51.866 -9.669 1.00 110.39 96 LEU A O 1
ATOM 714 N N . ILE A 1 97 ? -4.005 52.447 -7.488 1.00 112.32 97 ILE A N 1
ATOM 715 C CA . ILE A 1 97 ? -2.581 52.764 -7.502 1.00 110.94 97 ILE A CA 1
ATOM 716 C C . ILE A 1 97 ? -1.983 52.458 -6.136 1.00 100.91 97 ILE A C 1
ATOM 717 O O . ILE A 1 97 ? -2.697 52.077 -5.201 1.00 88.78 97 ILE A O 1
ATOM 722 N N . TRP A 1 98 ? -0.668 52.619 -6.014 1.00 100.70 98 TRP A N 1
ATOM 723 C CA . TRP A 1 98 ? 0.008 52.481 -4.734 1.00 96.23 98 TRP A CA 1
ATOM 724 C C . TRP A 1 98 ? 1.243 53.369 -4.742 1.00 95.76 98 TRP A C 1
ATOM 725 O O . TRP A 1 98 ? 1.937 53.470 -5.756 1.00 86.06 98 TRP A O 1
ATOM 736 N N . GLY A 1 99 ? 1.502 54.013 -3.610 1.00 98.84 99 GLY A N 1
ATOM 737 C CA . GLY A 1 99 ? 2.637 54.910 -3.507 1.00 88.42 99 GLY A CA 1
ATOM 738 C C . GLY A 1 99 ? 2.850 55.330 -2.071 1.00 91.83 99 GLY A C 1
ATOM 739 O O . GLY A 1 99 ? 2.124 54.918 -1.164 1.00 88.39 99 GLY A O 1
ATOM 740 N N . SER A 1 100 ? 3.862 56.174 -1.880 1.00 92.16 100 SER A N 1
ATOM 741 C CA . SER A 1 100 ? 4.266 56.631 -0.557 1.00 78.31 100 SER A CA 1
ATOM 742 C C . SER A 1 100 ? 3.420 57.786 -0.033 1.00 81.32 100 SER A C 1
ATOM 743 O O . SER A 1 100 ? 3.752 58.347 1.016 1.00 76.41 100 SER A O 1
ATOM 746 N N . GLN A 1 101 ? 2.341 58.152 -0.725 1.00 86.56 101 GLN A N 1
ATOM 747 C CA . GLN A 1 101 ? 1.533 59.307 -0.356 1.00 85.42 101 GLN A CA 1
ATOM 748 C C . GLN A 1 101 ? 0.172 58.911 0.207 1.00 77.15 101 GLN A C 1
ATOM 749 O O . GLN A 1 101 ? -0.770 59.710 0.166 1.00 75.16 101 GLN A O 1
ATOM 755 N N . ALA A 1 102 ? 0.051 57.697 0.735 1.00 75.92 102 ALA A N 1
ATOM 756 C CA . ALA A 1 102 ? -1.196 57.225 1.323 1.00 80.37 102 ALA A CA 1
ATOM 757 C C . ALA A 1 102 ? -1.218 57.580 2.804 1.00 87.21 102 ALA A C 1
ATOM 758 O O . ALA A 1 102 ? -0.341 57.155 3.564 1.00 84.71 102 ALA A O 1
ATOM 760 N N . GLY A 1 103 ? -2.214 58.363 3.211 1.00 85.50 103 GLY A N 1
ATOM 761 C CA . GLY A 1 103 ? -2.361 58.686 4.611 1.00 90.28 103 GLY A CA 1
ATOM 762 C C . GLY A 1 103 ? -3.059 57.586 5.386 1.00 91.63 103 GLY A C 1
ATOM 763 O O . GLY A 1 103 ? -3.764 56.743 4.831 1.00 95.29 103 GLY A O 1
ATOM 764 N N . TRP A 1 104 ? -2.848 57.592 6.702 1.00 90.44 104 TRP A N 1
ATOM 765 C CA . TRP A 1 104 ? -3.520 56.642 7.588 1.00 94.86 104 TRP A CA 1
ATOM 766 C C . TRP A 1 104 ? -4.939 57.143 7.856 1.00 92.71 104 TRP A C 1
ATOM 767 O O . TRP A 1 104 ? -5.308 57.559 8.956 1.00 96.06 104 TRP A O 1
ATOM 778 N N . GLU A 1 105 ? -5.743 57.090 6.797 1.00 101.78 105 GLU A N 1
ATOM 779 C CA . GLU A 1 105 ? -7.095 57.621 6.800 1.00 100.63 105 GLU A CA 1
ATOM 780 C C . GLU A 1 105 ? -7.903 56.874 5.750 1.00 97.03 105 GLU A C 1
ATOM 781 O O . GLU A 1 105 ? -7.361 56.114 4.944 1.00 97.25 105 GLU A O 1
ATOM 787 N N . GLU A 1 106 ? -9.217 57.095 5.769 1.00 102.09 106 GLU A N 1
ATOM 788 C CA . GLU A 1 106 ? -10.084 56.430 4.803 1.00 104.20 106 GLU A CA 1
ATOM 789 C C . GLU A 1 106 ? -9.995 57.083 3.429 1.00 100.75 106 GLU A C 1
ATOM 790 O O . GLU A 1 106 ? -9.963 56.384 2.409 1.00 95.54 106 GLU A O 1
ATOM 796 N N . TYR A 1 107 ? -9.948 58.412 3.380 1.00 95.92 107 TYR A N 1
ATOM 797 C CA . TYR A 1 107 ? -9.860 59.149 2.126 1.00 99.67 107 TYR A CA 1
ATOM 798 C C . TYR A 1 107 ? -8.708 60.138 2.211 1.00 93.25 107 TYR A C 1
ATOM 799 O O . TYR A 1 107 ? -8.609 60.900 3.178 1.00 93.63 107 TYR A O 1
ATOM 808 N N . THR A 1 108 ? -7.841 60.124 1.201 1.00 81.90 108 THR A N 1
ATOM 809 C CA . THR A 1 108 ? -6.662 60.976 1.158 1.00 86.31 108 THR A CA 1
ATOM 810 C C . THR A 1 108 ? -6.707 61.863 -0.078 1.00 94.52 108 THR A C 1
ATOM 811 O O . THR A 1 108 ? -7.017 61.397 -1.179 1.00 93.78 108 THR A O 1
ATOM 815 N N . LEU A 1 109 ? -6.398 63.144 0.111 1.00 94.87 109 LEU A N 1
ATOM 816 C CA . LEU A 1 109 ? -6.310 64.110 -0.982 1.00 87.80 109 LEU A CA 1
ATOM 817 C C . LEU A 1 109 ? -4.835 64.292 -1.328 1.00 85.96 109 LEU A C 1
ATOM 818 O O . LEU A 1 109 ? -4.101 64.987 -0.620 1.00 91.77 109 LEU A O 1
ATOM 823 N N . ILE A 1 110 ? -4.403 63.664 -2.417 1.00 90.46 110 ILE A N 1
ATOM 824 C CA . ILE A 1 110 ? -3.022 63.742 -2.879 1.00 92.15 110 ILE A CA 1
ATOM 825 C C . ILE A 1 110 ? -2.932 64.877 -3.891 1.00 94.52 110 ILE A C 1
ATOM 826 O O . ILE A 1 110 ? -3.548 64.815 -4.963 1.00 100.72 110 ILE A O 1
ATOM 831 N N . GLN A 1 111 ? -2.160 65.914 -3.557 1.00 93.11 111 GLN A N 1
ATOM 832 C CA . GLN A 1 111 ? -2.163 67.151 -4.328 1.00 99.35 111 GLN A CA 1
ATOM 833 C C . GLN A 1 111 ? -1.094 67.209 -5.410 1.00 104.66 111 GLN A C 1
ATOM 834 O O . GLN A 1 111 ? -1.229 68.006 -6.346 1.00 108.25 111 GLN A O 1
ATOM 840 N N . ASN A 1 112 ? -0.040 66.404 -5.310 1.00 101.17 112 ASN A N 1
ATOM 841 C CA . ASN A 1 112 ? 1.005 66.356 -6.336 1.00 84.78 112 ASN A CA 1
ATOM 842 C C . ASN A 1 112 ? 1.629 64.970 -6.340 1.00 84.25 112 ASN A C 1
ATOM 843 O O . ASN A 1 112 ? 2.723 64.756 -5.802 1.00 86.09 112 ASN A O 1
ATOM 848 N N . PRO A 1 113 ? 0.954 63.991 -6.944 1.00 87.20 113 PRO A N 1
ATOM 849 C CA . PRO A 1 113 ? 1.497 62.628 -6.955 1.00 93.53 113 PRO A CA 1
ATOM 850 C C . PRO A 1 113 ? 2.708 62.526 -7.868 1.00 91.33 113 PRO A C 1
ATOM 851 O O . PRO A 1 113 ? 2.740 63.103 -8.956 1.00 106.44 113 PRO A O 1
ATOM 855 N N . TYR A 1 114 ? 3.714 61.780 -7.414 1.00 90.41 114 TYR A N 1
ATOM 856 C CA . TYR A 1 114 ? 4.954 61.688 -8.175 1.00 99.32 114 TYR A CA 1
ATOM 857 C C . TYR A 1 114 ? 5.385 60.244 -8.408 1.00 99.53 114 TYR A C 1
ATOM 858 O O . TYR A 1 114 ? 5.550 59.826 -9.559 1.00 119.45 114 TYR A O 1
ATOM 867 N N . ASN A 1 115 ? 5.563 59.469 -7.339 1.00 93.17 115 ASN A N 1
ATOM 868 C CA . ASN A 1 115 ? 6.043 58.099 -7.451 1.00 93.31 115 ASN A CA 1
ATOM 869 C C . ASN A 1 115 ? 4.913 57.076 -7.493 1.00 95.92 115 ASN A C 1
ATOM 870 O O . ASN A 1 115 ? 5.158 55.885 -7.268 1.00 90.95 115 ASN A O 1
ATOM 875 N N . LEU A 1 116 ? 3.690 57.510 -7.788 1.00 100.85 116 LEU A N 1
ATOM 876 C CA . LEU A 1 116 ? 2.572 56.583 -7.889 1.00 97.29 116 LEU A CA 1
ATOM 877 C C . LEU A 1 116 ? 2.758 55.643 -9.073 1.00 103.79 116 LEU A C 1
ATOM 878 O O . LEU A 1 116 ? 3.175 56.056 -10.160 1.00 115.02 116 LEU A O 1
ATOM 883 N N . PHE A 1 117 ? 2.415 54.378 -8.854 1.00 100.29 117 PHE A N 1
ATOM 884 C CA . PHE A 1 117 ? 2.495 53.350 -9.883 1.00 97.93 117 PHE A CA 1
ATOM 885 C C . PHE A 1 117 ? 1.132 52.710 -10.135 1.00 105.57 117 PHE A C 1
ATOM 886 O O . PHE A 1 117 ? 0.435 52.332 -9.197 1.00 97.17 117 PHE A O 1
ATOM 894 N N . LYS A 1 118 ? 0.758 52.591 -11.406 1.00 112.73 118 LYS A N 1
ATOM 895 C CA . LYS A 1 118 ? -0.530 52.012 -11.788 1.00 118.11 118 LYS A CA 1
ATOM 896 C C . LYS A 1 118 ? -0.624 50.530 -11.431 1.00 125.03 118 LYS A C 1
ATOM 897 O O . LYS A 1 118 ? 0.358 49.797 -11.526 1.00 120.62 118 LYS A O 1
ATOM 903 N N . ILE A 1 119 ? -1.807 50.097 -11.010 1.00 118.36 119 ILE A N 1
ATOM 904 C CA . ILE A 1 119 ? -1.985 48.733 -10.527 1.00 124.42 119 ILE A CA 1
ATOM 905 C C . ILE A 1 119 ? -1.740 47.630 -11.556 1.00 139.01 119 ILE A C 1
ATOM 906 O O . ILE A 1 119 ? -1.082 46.640 -11.246 1.00 151.97 119 ILE A O 1
ATOM 911 N N . GLN A 1 120 ? -2.252 47.792 -12.774 1.00 140.78 120 GLN A N 1
ATOM 912 C CA . GLN A 1 120 ? -2.050 46.767 -13.795 1.00 142.95 120 GLN A CA 1
ATOM 913 C C . GLN A 1 120 ? -2.461 45.419 -13.224 1.00 149.04 120 GLN A C 1
ATOM 914 O O . GLN A 1 120 ? -1.721 44.443 -13.315 1.00 158.03 120 GLN A O 1
ATOM 920 N N . ASP A 1 121 ? -3.647 45.378 -12.630 1.00 147.21 121 ASP A N 1
ATOM 921 C CA . ASP A 1 121 ? -3.997 44.457 -11.559 1.00 153.40 121 ASP A CA 1
ATOM 922 C C . ASP A 1 121 ? -3.913 42.962 -11.855 1.00 160.94 121 ASP A C 1
ATOM 923 O O . ASP A 1 121 ? -3.428 42.197 -11.024 1.00 154.48 121 ASP A O 1
ATOM 928 N N . LYS A 1 122 ? -4.383 42.534 -13.017 1.00 158.10 122 LYS A N 1
ATOM 929 C CA . LYS A 1 122 ? -4.389 41.109 -13.321 1.00 151.49 122 LYS A CA 1
ATOM 930 C C . LYS A 1 122 ? -5.187 40.351 -12.251 1.00 154.82 122 LYS A C 1
ATOM 931 O O . LYS A 1 122 ? -6.281 40.775 -11.883 1.00 154.91 122 LYS A O 1
ATOM 937 N N . ASP A 1 123 ? -4.649 39.236 -11.757 1.00 153.27 123 ASP A N 1
ATOM 938 C CA . ASP A 1 123 ? -5.330 38.441 -10.732 1.00 150.56 123 ASP A CA 1
ATOM 939 C C . ASP A 1 123 ? -4.636 38.374 -9.365 1.00 145.42 123 ASP A C 1
ATOM 940 O O . ASP A 1 123 ? -5.128 37.713 -8.454 1.00 144.85 123 ASP A O 1
ATOM 945 N N . VAL A 1 124 ? -3.501 39.052 -9.225 1.00 145.01 124 VAL A N 1
ATOM 946 C CA . VAL A 1 124 ? -2.714 39.010 -7.996 1.00 144.71 124 VAL A CA 1
ATOM 947 C C . VAL A 1 124 ? -3.547 39.599 -6.864 1.00 142.99 124 VAL A C 1
ATOM 948 O O . VAL A 1 124 ? -4.336 40.526 -7.102 1.00 139.68 124 VAL A O 1
ATOM 952 N N . PRO A 1 125 ? -3.439 39.082 -5.639 1.00 136.27 125 PRO A N 1
ATOM 953 C CA . PRO A 1 125 ? -4.096 39.738 -4.504 1.00 141.46 125 PRO A CA 1
ATOM 954 C C . PRO A 1 125 ? -3.689 41.202 -4.399 1.00 140.13 125 PRO A C 1
ATOM 955 O O . PRO A 1 125 ? -2.549 41.574 -4.686 1.00 139.82 125 PRO A O 1
ATOM 959 N N . LEU A 1 126 ? -4.642 42.037 -3.983 1.00 135.44 126 LEU A N 1
ATOM 960 C CA . LEU A 1 126 ? -4.417 43.477 -3.964 1.00 137.41 126 LEU A CA 1
ATOM 961 C C . LEU A 1 126 ? -3.461 43.905 -2.859 1.00 139.77 126 LEU A C 1
ATOM 962 O O . LEU A 1 126 ? -2.911 45.010 -2.928 1.00 137.37 126 LEU A O 1
ATOM 967 N N . SER A 1 127 ? -3.247 43.061 -1.850 1.00 140.53 127 SER A N 1
ATOM 968 C CA . SER 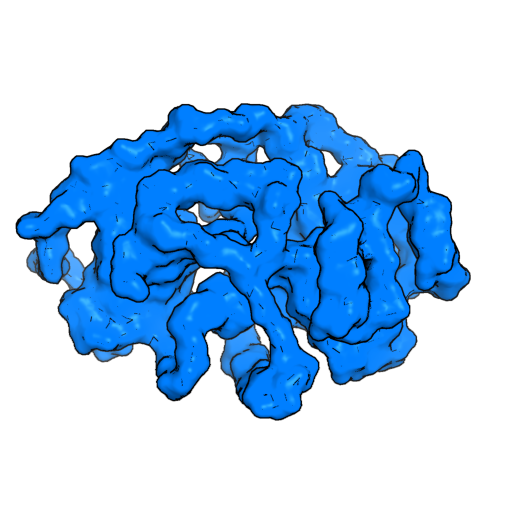A 1 127 ? -2.331 43.385 -0.764 1.00 136.49 127 SER A CA 1
ATOM 969 C C . SER A 1 127 ? -0.867 43.232 -1.152 1.00 136.04 127 SER A C 1
ATOM 970 O O . SER A 1 127 ? 0.004 43.679 -0.398 1.00 134.86 127 SER A O 1
ATOM 973 N N . TYR A 1 128 ? -0.572 42.617 -2.298 1.00 138.49 128 TYR A N 1
ATOM 974 C CA . TYR A 1 128 ? 0.814 42.365 -2.670 1.00 137.01 128 TYR A CA 1
ATOM 975 C C . TYR A 1 128 ? 1.484 43.571 -3.312 1.00 128.29 128 TYR A C 1
ATOM 976 O O . TYR A 1 128 ? 2.716 43.600 -3.400 1.00 123.47 128 TYR A O 1
ATOM 985 N N . TYR A 1 129 ? 0.715 44.562 -3.759 1.00 131.89 129 TYR A N 1
ATOM 986 C CA . TYR A 1 129 ? 1.294 45.841 -4.147 1.00 124.14 129 TYR A CA 1
ATOM 987 C C . TYR A 1 129 ? 1.690 46.680 -2.942 1.00 118.73 129 TYR A C 1
ATOM 988 O O . TYR A 1 129 ? 2.217 47.785 -3.111 1.00 113.29 129 TYR A O 1
ATOM 997 N N . VAL A 1 130 ? 1.425 46.176 -1.740 1.00 125.45 130 VAL A N 1
ATOM 998 C CA . VAL A 1 130 ? 1.995 46.713 -0.515 1.00 122.97 130 VAL A CA 1
ATOM 999 C C . VAL A 1 130 ? 3.142 45.844 0.003 1.00 120.71 130 VAL A C 1
ATOM 1000 O O . VAL A 1 130 ? 3.985 46.346 0.763 1.00 121.73 130 VAL A O 1
ATOM 1004 N N . GLY A 1 131 ? 3.236 44.587 -0.427 1.00 122.00 131 GLY A N 1
ATOM 1005 C CA . GLY A 1 131 ? 4.314 43.707 -0.019 1.00 114.05 131 GLY A CA 1
ATOM 1006 C C . GLY A 1 131 ? 5.371 43.473 -1.083 1.00 110.91 131 GLY A C 1
ATOM 1007 O O . GLY A 1 131 ? 6.300 44.275 -1.225 1.00 105.60 131 GLY A O 1
ATOM 1008 N N . ILE A 1 132 ? 5.244 42.376 -1.837 1.00 117.49 132 ILE A N 1
ATOM 1009 C CA . ILE A 1 132 ? 6.250 42.033 -2.844 1.00 111.71 132 ILE A CA 1
ATOM 1010 C C . ILE A 1 132 ? 6.288 43.087 -3.943 1.00 110.56 132 ILE A C 1
ATOM 1011 O O . ILE A 1 132 ? 7.339 43.662 -4.247 1.00 113.92 132 ILE A O 1
ATOM 1016 N N . LEU A 1 133 ? 5.141 43.346 -4.564 1.00 113.70 133 LEU A N 1
ATOM 1017 C CA . LEU A 1 133 ? 5.078 44.245 -5.708 1.00 119.12 133 LEU A CA 1
ATOM 1018 C C . LEU A 1 133 ? 5.165 45.714 -5.317 1.00 110.84 133 LEU A C 1
ATOM 1019 O O . LEU A 1 133 ? 5.128 46.574 -6.203 1.00 112.49 133 LEU A O 1
ATOM 1024 N N . GLY A 1 134 ? 5.285 46.023 -4.029 1.00 110.33 134 GLY A N 1
ATOM 1025 C CA . GLY A 1 134 ? 5.373 47.401 -3.591 1.00 108.97 134 GLY A CA 1
ATOM 1026 C C . GLY A 1 134 ? 6.729 47.785 -3.038 1.00 100.43 134 GLY A C 1
ATOM 1027 O O . GLY A 1 134 ? 7.764 47.318 -3.525 1.00 92.61 134 GLY A O 1
ATOM 1028 N N . MET A 1 135 ? 6.730 48.640 -2.015 1.00 90.08 135 MET A N 1
ATOM 1029 C CA . MET A 1 135 ? 7.985 49.103 -1.425 1.00 86.05 135 MET A CA 1
ATOM 1030 C C . MET A 1 135 ? 8.833 47.977 -0.842 1.00 82.23 135 MET A C 1
ATOM 1031 O O . MET A 1 135 ? 10.049 47.959 -1.103 1.00 74.87 135 MET A O 1
ATOM 1036 N N . PRO A 1 136 ? 8.293 47.036 -0.054 1.00 91.38 136 PRO A N 1
ATOM 1037 C CA . PRO A 1 136 ? 9.167 45.998 0.529 1.00 92.24 136 PRO A CA 1
ATOM 1038 C C . PRO A 1 136 ? 9.928 45.183 -0.503 1.00 92.19 136 PRO A C 1
ATOM 1039 O O . PRO A 1 136 ? 11.151 45.032 -0.386 1.00 97.29 136 PRO A O 1
ATOM 1043 N N . GLY A 1 137 ? 9.237 44.642 -1.507 1.00 95.18 137 GLY A N 1
ATOM 1044 C CA . GLY A 1 137 ? 9.932 43.900 -2.547 1.00 90.29 137 GLY A CA 1
ATOM 1045 C C . GLY A 1 137 ? 10.905 44.766 -3.321 1.00 85.49 137 GLY A C 1
ATOM 1046 O O . GLY A 1 137 ? 11.993 44.318 -3.692 1.00 84.73 137 GLY A O 1
ATOM 1047 N N . MET A 1 138 ? 10.528 46.022 -3.573 1.00 84.77 138 MET A N 1
ATOM 1048 C CA . MET A 1 138 ? 11.443 46.949 -4.226 1.00 86.65 138 MET A CA 1
ATOM 1049 C C . MET A 1 138 ? 12.639 47.268 -3.339 1.00 85.37 138 MET A C 1
ATOM 1050 O O . MET A 1 138 ? 13.738 47.512 -3.848 1.00 79.89 138 MET A O 1
ATOM 1055 N N . THR A 1 139 ? 12.446 47.268 -2.018 1.00 85.95 139 THR A N 1
ATOM 1056 C CA . THR A 1 139 ? 13.556 47.512 -1.102 1.00 86.72 139 THR A CA 1
ATOM 1057 C C . THR A 1 139 ? 14.524 46.336 -1.092 1.00 84.47 139 THR A C 1
ATOM 1058 O O . THR A 1 139 ? 15.744 46.520 -1.178 1.00 85.09 139 THR A O 1
ATOM 1062 N N . ALA A 1 140 ? 13.993 45.115 -0.983 1.00 88.19 140 ALA A N 1
ATOM 1063 C CA . ALA A 1 140 ? 14.842 43.929 -0.984 1.00 91.70 140 ALA A CA 1
ATOM 1064 C C . ALA A 1 140 ? 15.614 43.803 -2.290 1.00 88.86 140 ALA A C 1
ATOM 1065 O O . ALA A 1 140 ? 16.798 43.445 -2.290 1.00 96.86 140 ALA A O 1
ATOM 1067 N N . TYR A 1 141 ? 14.959 44.098 -3.414 1.00 89.98 141 TYR A N 1
ATOM 1068 C CA . TYR A 1 141 ? 15.628 44.029 -4.708 1.00 92.23 141 TYR A CA 1
ATOM 1069 C C . TYR A 1 141 ? 16.719 45.087 -4.819 1.00 85.72 141 TYR A C 1
ATOM 1070 O O . TYR A 1 141 ? 17.847 44.791 -5.231 1.00 92.79 141 TYR A O 1
ATOM 1079 N N . ALA A 1 142 ? 16.398 46.331 -4.458 1.00 88.90 142 ALA A N 1
ATOM 1080 C CA . ALA A 1 142 ? 17.371 47.411 -4.584 1.00 91.91 142 ALA A CA 1
ATOM 1081 C C . ALA A 1 142 ? 18.539 47.224 -3.625 1.00 92.74 142 ALA A C 1
ATOM 1082 O O . ALA A 1 142 ? 19.691 47.495 -3.980 1.00 92.11 142 ALA A O 1
ATOM 1084 N N . GLY A 1 143 ? 18.263 46.757 -2.406 1.00 85.38 143 GLY A N 1
ATOM 1085 C CA . GLY A 1 143 ? 19.322 46.603 -1.426 1.00 91.91 143 GLY A CA 1
ATOM 1086 C C . GLY A 1 143 ? 20.291 45.484 -1.747 1.00 91.29 143 GLY A C 1
ATOM 1087 O O . GLY A 1 143 ? 21.449 45.521 -1.322 1.00 94.42 143 GLY A O 1
ATOM 1088 N N . PHE A 1 144 ? 19.844 44.481 -2.502 1.00 91.51 144 PHE A N 1
ATOM 1089 C CA . PHE A 1 144 ? 20.675 43.313 -2.779 1.00 96.11 144 PHE A CA 1
ATOM 1090 C C . PHE A 1 144 ? 21.501 43.486 -4.052 1.00 94.26 144 PHE A C 1
ATOM 1091 O O . PHE A 1 144 ? 22.735 43.485 -4.004 1.00 96.88 144 PHE A O 1
ATOM 1099 N N . PHE A 1 145 ? 20.833 43.640 -5.196 1.00 94.15 145 PHE A N 1
ATOM 1100 C CA . PHE A 1 145 ? 21.540 43.623 -6.473 1.00 91.66 145 PHE A CA 1
ATOM 1101 C C . PHE A 1 145 ? 22.272 44.933 -6.746 1.00 95.22 145 PHE A C 1
ATOM 1102 O O . PHE A 1 145 ? 23.370 44.923 -7.314 1.00 95.06 145 PHE A O 1
ATOM 1110 N N . GLU A 1 146 ? 21.691 46.067 -6.351 1.00 85.34 146 GLU A N 1
ATOM 1111 C CA . GLU A 1 146 ? 22.325 47.351 -6.636 1.00 92.14 146 GLU A CA 1
ATOM 1112 C C . GLU A 1 146 ? 23.399 47.694 -5.612 1.00 96.40 146 GLU A C 1
ATOM 1113 O O . GLU A 1 146 ? 24.491 48.143 -5.980 1.00 100.20 146 GLU A O 1
ATOM 1119 N N . ILE A 1 147 ? 23.113 47.488 -4.327 1.00 93.50 147 ILE A N 1
ATOM 1120 C CA . ILE A 1 147 ? 24.053 47.895 -3.287 1.00 98.32 147 ILE A CA 1
ATOM 1121 C C . ILE A 1 147 ? 25.168 46.868 -3.131 1.00 100.72 147 ILE A C 1
ATOM 1122 O O . ILE A 1 147 ? 26.356 47.211 -3.141 1.00 106.72 147 ILE A O 1
ATOM 1127 N N . CYS A 1 148 ? 24.808 45.592 -2.993 1.00 92.89 148 CYS A N 1
ATOM 1128 C CA . CYS A 1 148 ? 25.782 44.581 -2.598 1.00 100.43 148 CYS A CA 1
ATOM 1129 C C . CYS A 1 148 ? 26.573 44.003 -3.766 1.00 102.04 148 CYS A C 1
ATOM 1130 O O . CYS A 1 148 ? 27.539 43.278 -3.522 1.00 99.91 148 CYS A O 1
ATOM 1133 N N . SER A 1 149 ? 26.196 44.309 -5.005 1.00 106.56 149 SER A N 1
ATOM 1134 C CA . SER A 1 149 ? 26.856 43.794 -6.203 1.00 102.73 149 SER A CA 1
ATOM 1135 C C . SER A 1 149 ? 27.138 42.288 -6.091 1.00 103.54 149 SER A C 1
ATOM 1136 O O . SER A 1 149 ? 28.294 41.869 -6.139 1.00 105.69 149 SER A O 1
ATOM 1139 N N . PRO A 1 150 ? 26.100 41.465 -5.949 1.00 98.85 150 PRO A N 1
ATOM 1140 C CA . PRO A 1 150 ? 26.324 40.052 -5.619 1.00 105.38 150 PRO A CA 1
ATOM 1141 C C . PRO A 1 150 ? 26.919 39.287 -6.792 1.00 103.43 150 PRO A C 1
ATOM 1142 O O . PRO A 1 150 ? 26.474 39.421 -7.934 1.00 106.10 150 PRO A O 1
ATOM 1146 N N . LYS A 1 151 ? 27.935 38.486 -6.495 1.00 109.26 151 LYS A N 1
ATOM 1147 C CA . LYS A 1 151 ? 28.525 37.568 -7.454 1.00 102.11 151 LYS A CA 1
ATOM 1148 C C . LYS A 1 151 ? 28.033 36.152 -7.181 1.00 109.28 151 LYS A C 1
ATOM 1149 O O . LYS A 1 151 ? 27.572 35.829 -6.084 1.00 107.52 151 LYS A O 1
ATOM 1155 N N . LYS A 1 152 ? 28.135 35.306 -8.203 1.00 112.06 152 LYS A N 1
ATOM 1156 C CA . LYS A 1 152 ? 27.598 33.955 -8.112 1.00 110.73 152 LYS A CA 1
ATOM 1157 C C . LYS A 1 152 ? 28.388 33.137 -7.098 1.00 111.52 152 LYS A C 1
ATOM 1158 O O . LYS A 1 152 ? 29.619 33.069 -7.161 1.00 96.55 152 LYS A O 1
ATOM 1164 N N . GLY A 1 153 ? 27.677 32.520 -6.158 1.00 114.91 153 GLY A N 1
ATOM 1165 C CA . GLY A 1 153 ? 28.311 31.687 -5.156 1.00 108.27 153 GLY A CA 1
ATOM 1166 C C . GLY A 1 153 ? 29.045 32.465 -4.084 1.00 112.12 153 GLY A C 1
ATOM 1167 O O . GLY A 1 153 ? 30.215 32.190 -3.801 1.00 103.25 153 GLY A O 1
ATOM 1168 N N . GLU A 1 154 ? 28.372 33.441 -3.479 1.00 113.40 154 GLU A N 1
ATOM 1169 C CA . GLU A 1 154 ? 28.926 34.210 -2.377 1.00 106.96 154 GLU A CA 1
ATOM 1170 C C . GLU A 1 154 ? 28.067 34.025 -1.135 1.00 108.10 154 GLU A C 1
ATOM 1171 O O . GLU A 1 154 ? 26.872 33.730 -1.223 1.00 106.33 154 GLU A O 1
ATOM 1177 N N . THR A 1 155 ? 28.687 34.203 0.027 1.00 101.58 155 THR A N 1
ATOM 1178 C CA . THR A 1 155 ? 27.985 34.047 1.293 1.00 109.31 155 THR A CA 1
ATOM 1179 C C . THR A 1 155 ? 27.135 35.277 1.582 1.00 104.45 155 THR A C 1
ATOM 1180 O O . THR A 1 155 ? 27.632 36.408 1.562 1.00 103.18 155 THR A O 1
ATOM 1184 N N . VAL A 1 156 ? 25.849 35.053 1.845 1.00 100.04 156 VAL A N 1
ATOM 1185 C CA . VAL A 1 156 ? 24.898 36.119 2.128 1.00 96.21 156 VAL A CA 1
ATOM 1186 C C . VAL A 1 156 ? 24.232 35.832 3.466 1.00 97.10 156 VAL A C 1
ATOM 1187 O O . VAL A 1 156 ? 23.975 34.677 3.819 1.00 109.51 156 VAL A O 1
ATOM 1191 N N . PHE A 1 157 ? 23.956 36.898 4.216 1.00 101.32 157 PHE A N 1
ATOM 1192 C CA . PHE A 1 157 ? 23.329 36.797 5.525 1.00 95.04 157 PHE A CA 1
ATOM 1193 C C . PHE A 1 157 ? 22.326 37.929 5.684 1.00 97.36 157 PHE A C 1
ATOM 1194 O O . PHE A 1 157 ? 22.610 39.075 5.323 1.00 94.95 157 PHE A O 1
ATOM 1202 N N . VAL A 1 158 ? 21.150 37.601 6.218 1.00 98.38 158 VAL A N 1
ATOM 1203 C CA . VAL A 1 158 ? 20.028 38.531 6.296 1.00 97.57 158 VAL A CA 1
ATOM 1204 C C . VAL A 1 158 ? 19.513 38.560 7.729 1.00 94.51 158 VAL A C 1
ATOM 1205 O O . VAL A 1 158 ? 19.165 37.514 8.289 1.00 99.02 158 VAL A O 1
ATOM 1209 N N . THR A 1 159 ? 19.458 39.752 8.316 1.00 92.12 159 THR A N 1
ATOM 1210 C CA . THR A 1 159 ? 18.870 39.951 9.633 1.00 90.71 159 THR A CA 1
ATOM 1211 C C . THR A 1 159 ? 17.371 40.200 9.516 1.00 100.40 159 THR A C 1
ATOM 1212 O O . THR A 1 159 ? 16.896 40.792 8.543 1.00 98.82 159 THR A O 1
ATOM 1216 N N . ALA A 1 160 ? 16.634 39.751 10.532 1.00 105.97 160 ALA A N 1
ATOM 1217 C CA . ALA A 1 160 ? 15.177 39.875 10.574 1.00 102.62 160 ALA A CA 1
ATOM 1218 C C . ALA A 1 160 ? 14.547 39.331 9.294 1.00 107.07 160 ALA A C 1
ATOM 1219 O O . ALA A 1 160 ? 13.699 39.967 8.664 1.00 111.05 160 ALA A O 1
ATOM 1221 N N . ALA A 1 161 ? 14.976 38.127 8.908 1.00 106.65 161 ALA A N 1
ATOM 1222 C CA . ALA A 1 161 ? 14.508 37.504 7.675 1.00 114.10 161 ALA A CA 1
ATOM 1223 C C . ALA A 1 161 ? 13.029 37.142 7.712 1.00 116.12 161 ALA A C 1
ATOM 1224 O O . ALA A 1 161 ? 12.515 36.623 6.715 1.00 115.52 161 ALA A O 1
ATOM 1226 N N . ALA A 1 162 ? 12.339 37.386 8.824 1.00 111.85 162 ALA A N 1
ATOM 1227 C CA . ALA A 1 162 ? 10.890 37.258 8.868 1.00 119.19 162 ALA A CA 1
ATOM 1228 C C . ALA A 1 162 ? 10.178 38.563 8.549 1.00 120.65 162 ALA A C 1
ATOM 1229 O O . ALA A 1 162 ? 8.968 38.549 8.298 1.00 117.33 162 ALA A O 1
ATOM 1231 N N . GLY A 1 163 ? 10.899 39.680 8.541 1.00 114.69 163 GLY A N 1
ATOM 1232 C CA . GLY A 1 163 ? 10.301 40.974 8.298 1.00 120.52 163 GLY A CA 1
ATOM 1233 C C . GLY A 1 163 ? 9.810 41.141 6.871 1.00 121.44 163 GLY A C 1
ATOM 1234 O O . GLY A 1 163 ? 9.870 40.240 6.033 1.00 121.21 163 GLY A O 1
ATOM 1235 N N . SER A 1 164 ? 9.315 42.349 6.596 1.00 121.65 164 SER A N 1
ATOM 1236 C CA . SER A 1 164 ? 8.732 42.647 5.294 1.00 116.37 164 SER A CA 1
ATOM 1237 C C . SER A 1 164 ? 9.767 42.651 4.177 1.00 111.42 164 SER A C 1
ATOM 1238 O O . SER A 1 164 ? 9.392 42.538 3.002 1.00 110.97 164 SER A O 1
ATOM 1241 N N . VAL A 1 165 ? 11.052 42.772 4.506 1.00 106.25 165 VAL A N 1
ATOM 1242 C CA . VAL A 1 165 ? 12.108 42.835 3.509 1.00 101.19 165 VAL A CA 1
ATOM 1243 C C . VAL A 1 165 ? 12.970 41.579 3.512 1.00 105.91 165 VAL A C 1
ATOM 1244 O O . VAL A 1 165 ? 13.294 41.045 2.449 1.00 104.66 165 VAL A O 1
ATOM 1248 N N . GLY A 1 166 ? 13.323 41.077 4.697 1.00 111.49 166 GLY A N 1
ATOM 1249 C CA . GLY A 1 166 ? 14.298 39.999 4.777 1.00 111.85 166 GLY A CA 1
ATOM 1250 C C . GLY A 1 166 ? 13.829 38.708 4.131 1.00 110.19 166 GLY A C 1
ATOM 1251 O O . GLY A 1 166 ? 14.625 37.974 3.538 1.00 105.56 166 GLY A O 1
ATOM 1252 N N . GLN A 1 167 ? 12.531 38.412 4.234 1.00 109.66 167 GLN A N 1
ATOM 1253 C CA . GLN A 1 167 ? 12.004 37.189 3.638 1.00 115.33 167 GLN A CA 1
ATOM 1254 C C . GLN A 1 167 ? 12.152 37.178 2.123 1.00 115.58 167 GLN A C 1
ATOM 1255 O O . GLN A 1 167 ? 12.095 36.106 1.512 1.00 122.37 167 GLN A O 1
ATOM 1261 N N . LEU A 1 168 ? 12.345 38.343 1.508 1.00 109.14 168 LEU A N 1
ATOM 1262 C CA . LEU A 1 168 ? 12.571 38.422 0.072 1.00 104.08 168 LEU A CA 1
ATOM 1263 C C . LEU A 1 168 ? 14.050 38.457 -0.285 1.00 104.44 168 LEU A C 1
ATOM 1264 O O . LEU A 1 168 ? 14.434 37.939 -1.340 1.00 101.51 168 LEU A O 1
ATOM 1269 N N . VAL A 1 169 ? 14.887 39.048 0.573 1.00 108.87 169 VAL A N 1
ATOM 1270 C CA . VAL A 1 169 ? 16.321 39.110 0.296 1.00 106.40 169 VAL A CA 1
ATOM 1271 C C . VAL A 1 169 ? 16.905 37.708 0.188 1.00 107.71 169 VAL A C 1
ATOM 1272 O O . VAL A 1 169 ? 17.719 37.425 -0.699 1.00 103.10 169 VAL A O 1
ATOM 1276 N N . GLY A 1 170 ? 16.497 36.809 1.085 1.00 110.42 170 GLY A N 1
ATOM 1277 C CA . GLY A 1 170 ? 17.025 35.456 1.050 1.00 111.00 170 GLY A CA 1
ATOM 1278 C C . GLY A 1 170 ? 16.543 34.665 -0.151 1.00 110.24 170 GLY A C 1
ATOM 1279 O O . GLY A 1 170 ? 17.299 33.879 -0.730 1.00 115.50 170 GLY A O 1
ATOM 1280 N N . GLN A 1 171 ? 15.281 34.857 -0.542 1.00 111.44 171 GLN A N 1
ATOM 1281 C CA . GLN A 1 171 ? 14.754 34.147 -1.704 1.00 107.78 171 GLN A CA 1
ATOM 1282 C C . GLN A 1 171 ? 15.429 34.613 -2.988 1.00 111.66 171 GLN A C 1
ATOM 1283 O O . GLN A 1 171 ? 15.774 33.792 -3.846 1.00 117.10 171 GLN A O 1
ATOM 1289 N N . PHE A 1 172 ? 15.617 35.926 -3.141 1.00 115.47 172 PHE A N 1
ATOM 1290 C CA . PHE A 1 172 ? 16.317 36.440 -4.314 1.00 111.31 172 PHE A CA 1
ATOM 1291 C C . PHE A 1 172 ? 17.752 35.933 -4.362 1.00 113.17 172 PHE A C 1
ATOM 1292 O O . PHE A 1 172 ? 18.284 35.654 -5.442 1.00 118.35 172 PHE A O 1
ATOM 1300 N N . ALA A 1 173 ? 18.388 35.799 -3.198 1.00 115.05 173 ALA A N 1
ATOM 1301 C CA . ALA A 1 173 ? 19.819 35.523 -3.152 1.00 119.84 173 ALA A CA 1
ATOM 1302 C C . ALA A 1 173 ? 20.135 34.067 -3.471 1.00 116.21 173 ALA A C 1
ATOM 1303 O O . ALA A 1 173 ? 21.115 33.786 -4.170 1.00 119.66 173 ALA A O 1
ATOM 1305 N N . LYS A 1 174 ? 19.333 33.124 -2.969 1.00 113.49 174 LYS A N 1
ATOM 1306 C CA . LYS A 1 174 ? 19.569 31.726 -3.313 1.00 119.40 174 LYS A CA 1
ATOM 1307 C C . LYS A 1 174 ? 19.173 31.445 -4.757 1.00 119.80 174 LYS A C 1
ATOM 1308 O O . LYS A 1 174 ? 19.889 30.737 -5.476 1.00 124.31 174 LYS A O 1
ATOM 1314 N N . MET A 1 175 ? 18.035 31.987 -5.199 1.00 119.07 175 MET A N 1
ATOM 1315 C CA . MET A 1 175 ? 17.677 31.894 -6.610 1.00 120.93 175 MET A CA 1
ATOM 1316 C C . MET A 1 175 ? 18.682 32.610 -7.496 1.00 119.66 175 MET A C 1
ATOM 1317 O O . MET A 1 175 ? 18.800 32.275 -8.680 1.00 124.72 175 MET A O 1
ATOM 1322 N N . PHE A 1 176 ? 19.393 33.602 -6.957 1.00 119.27 176 PHE A N 1
ATOM 1323 C CA . PHE A 1 176 ? 20.512 34.181 -7.688 1.00 118.69 176 PHE A CA 1
ATOM 1324 C C . PHE A 1 176 ? 21.637 33.167 -7.838 1.00 116.25 176 PHE A C 1
ATOM 1325 O O . PHE A 1 176 ? 22.254 33.067 -8.904 1.00 113.93 176 PHE A O 1
ATOM 1333 N N . GLY A 1 177 ? 21.900 32.391 -6.790 1.00 115.18 177 GLY A N 1
ATOM 1334 C CA . GLY A 1 177 ? 22.940 31.383 -6.823 1.00 116.41 177 GLY A CA 1
ATOM 1335 C C . GLY A 1 177 ? 23.975 31.599 -5.740 1.00 111.14 177 GLY A C 1
ATOM 1336 O O . GLY A 1 177 ? 25.176 31.643 -6.020 1.00 107.89 177 GLY A O 1
ATOM 1337 N N . CYS A 1 178 ? 23.521 31.733 -4.495 1.00 113.40 178 CYS A N 1
ATOM 1338 C CA . CYS A 1 178 ? 24.398 32.071 -3.385 1.00 114.23 178 CYS A CA 1
ATOM 1339 C C . CYS A 1 178 ? 23.963 31.336 -2.125 1.00 105.39 178 CYS A C 1
ATOM 1340 O O . CYS A 1 178 ? 22.792 30.982 -1.964 1.00 106.80 178 CYS A O 1
ATOM 1343 N N . TYR A 1 179 ? 24.927 31.118 -1.231 1.00 107.14 179 TYR A N 1
ATOM 1344 C CA . TYR A 1 179 ? 24.651 30.543 0.080 1.00 108.30 179 TYR A CA 1
ATOM 1345 C C . TYR A 1 179 ? 24.054 31.614 0.986 1.00 110.88 179 TYR A C 1
ATOM 1346 O O . TYR A 1 179 ? 24.584 32.726 1.072 1.00 115.52 179 TYR A O 1
ATOM 1355 N N . VAL A 1 180 ? 22.948 31.288 1.661 1.00 111.40 180 VAL A N 1
ATOM 1356 C CA . VAL A 1 180 ? 22.228 32.270 2.462 1.00 110.03 180 VAL A CA 1
ATOM 1357 C C . VAL A 1 180 ? 21.880 31.693 3.825 1.00 108.62 180 VAL A C 1
ATOM 1358 O O . VAL A 1 180 ? 21.621 30.496 3.970 1.00 122.38 180 VAL A O 1
ATOM 1362 N N . VAL A 1 181 ? 21.884 32.558 4.835 1.00 104.50 181 VAL A N 1
ATOM 1363 C CA . VAL A 1 181 ? 21.479 32.204 6.192 1.00 116.05 181 VAL A CA 1
ATOM 1364 C C . VAL A 1 181 ? 20.632 33.342 6.741 1.00 111.23 181 VAL A C 1
ATOM 1365 O O . VAL A 1 181 ? 20.908 34.518 6.478 1.00 113.05 181 VAL A O 1
ATOM 1369 N N . GLY A 1 182 ? 19.584 32.990 7.490 1.00 112.40 182 GLY A N 1
ATOM 1370 C CA . GLY A 1 182 ? 18.676 33.962 8.046 1.00 111.25 182 GLY A CA 1
ATOM 1371 C C . GLY A 1 182 ? 18.684 33.947 9.565 1.00 112.65 182 GLY A C 1
ATOM 1372 O O . GLY A 1 182 ? 19.208 33.035 10.206 1.00 117.23 182 GLY A O 1
ATOM 1373 N N . SER A 1 183 ? 18.067 34.982 10.130 1.00 102.91 183 SER A N 1
ATOM 1374 C CA . SER A 1 183 ? 18.012 35.199 11.569 1.00 111.66 183 SER A CA 1
ATOM 1375 C C . SER A 1 183 ? 16.697 35.881 11.900 1.00 122.91 183 SER A C 1
ATOM 1376 O O . SER A 1 183 ? 16.407 36.955 11.366 1.00 123.67 183 SER A O 1
ATOM 1379 N N . ALA A 1 184 ? 15.930 35.267 12.797 1.00 126.33 184 ALA A N 1
ATOM 1380 C CA . ALA A 1 184 ? 14.660 35.806 13.265 1.00 123.24 184 ALA A CA 1
ATOM 1381 C C . ALA A 1 184 ? 14.559 35.566 14.767 1.00 129.36 184 ALA A C 1
ATOM 1382 O O . ALA A 1 184 ? 15.454 34.976 15.381 1.00 129.59 184 ALA A O 1
ATOM 1384 N N . GLY A 1 185 ? 13.451 36.009 15.364 1.00 134.28 185 GLY A N 1
ATOM 1385 C CA . GLY A 1 185 ? 13.333 36.014 16.813 1.00 132.34 185 GLY A CA 1
ATOM 1386 C C . GLY A 1 185 ? 12.218 35.183 17.417 1.00 137.15 185 GLY A C 1
ATOM 1387 O O . GLY A 1 185 ? 11.542 35.639 18.343 1.00 143.98 185 GLY A O 1
ATOM 1388 N N . SER A 1 186 ? 12.027 33.963 16.919 1.00 140.72 186 SER A N 1
ATOM 1389 C CA . SER A 1 186 ? 11.078 33.019 17.497 1.00 140.91 186 SER A CA 1
ATOM 1390 C C . SER A 1 186 ? 11.289 31.662 16.844 1.00 141.81 186 SER A C 1
ATOM 1391 O O . SER A 1 186 ? 11.620 31.584 15.657 1.00 134.39 186 SER A O 1
ATOM 1394 N N . LYS A 1 187 ? 11.097 30.598 17.632 1.00 140.23 187 LYS A N 1
ATOM 1395 C CA . LYS A 1 187 ? 11.190 29.246 17.087 1.00 136.98 187 LYS A CA 1
ATOM 1396 C C . LYS A 1 187 ? 10.263 29.077 15.893 1.00 138.16 187 LYS A C 1
ATOM 1397 O O . LYS A 1 187 ? 10.648 28.494 14.871 1.00 135.93 187 LYS A O 1
ATOM 1403 N N . GLU A 1 188 ? 9.032 29.584 16.009 1.00 138.04 188 GLU A N 1
ATOM 1404 C CA . GLU A 1 188 ? 8.071 29.486 14.917 1.00 139.65 188 GLU A CA 1
ATOM 1405 C C . GLU A 1 188 ? 8.619 30.112 13.640 1.00 140.07 188 GLU A C 1
ATOM 1406 O O . GLU A 1 188 ? 8.470 29.548 12.550 1.00 139.25 188 GLU A O 1
ATOM 1412 N N . LYS A 1 189 ? 9.283 31.264 13.759 1.00 141.59 189 LYS A N 1
ATOM 1413 C CA . LYS A 1 189 ? 9.808 31.939 12.575 1.00 136.71 189 LYS A CA 1
ATOM 1414 C C . LYS A 1 189 ? 10.973 31.174 11.960 1.00 134.36 189 LYS A C 1
ATOM 1415 O O . LYS A 1 189 ? 11.095 31.104 10.732 1.00 135.71 189 LYS A O 1
ATOM 1421 N N . VAL A 1 190 ? 11.839 30.598 12.798 1.00 136.01 190 VAL A N 1
ATOM 1422 C CA . VAL A 1 190 ? 13.063 29.970 12.303 1.00 133.21 190 VAL A CA 1
ATOM 1423 C C . VAL A 1 190 ? 12.731 28.798 11.387 1.00 136.89 190 VAL A C 1
ATOM 1424 O O . VAL A 1 190 ? 13.172 28.744 10.233 1.00 133.55 190 VAL A O 1
ATOM 1428 N N . ASP A 1 191 ? 11.945 27.839 11.888 1.00 140.50 191 ASP A N 1
ATOM 1429 C CA . ASP A 1 191 ? 11.570 26.705 11.050 1.00 144.24 191 ASP A CA 1
ATOM 1430 C C . ASP A 1 191 ? 10.658 27.133 9.906 1.00 140.49 191 ASP A C 1
ATOM 1431 O O . ASP A 1 191 ? 10.707 26.537 8.824 1.00 140.82 191 ASP A O 1
ATOM 1436 N N . LEU A 1 192 ? 9.822 28.153 10.124 1.00 136.79 192 LEU A N 1
ATOM 1437 C CA . LEU A 1 192 ? 9.104 28.768 9.012 1.00 140.10 192 LEU A CA 1
ATOM 1438 C C . LEU A 1 192 ? 10.086 29.286 7.972 1.00 139.50 192 LEU A C 1
ATOM 1439 O O . LEU A 1 192 ? 9.987 28.957 6.784 1.00 137.86 192 LEU A O 1
ATOM 1444 N N . LEU A 1 193 ? 11.058 30.090 8.411 1.00 135.74 193 LEU A N 1
ATOM 1445 C CA . LEU A 1 193 ? 12.105 30.570 7.516 1.00 135.13 193 LEU A CA 1
ATOM 1446 C C . LEU A 1 193 ? 12.867 29.418 6.873 1.00 135.93 193 LEU A C 1
ATOM 1447 O O . LEU A 1 193 ? 13.349 29.544 5.741 1.00 134.91 193 LEU A O 1
ATOM 1452 N N . LYS A 1 194 ? 12.979 28.288 7.574 1.00 137.91 194 LYS A N 1
ATOM 1453 C CA . LYS A 1 194 ? 13.689 27.133 7.036 1.00 135.13 194 LYS A CA 1
ATOM 1454 C C . LYS A 1 194 ? 12.819 26.339 6.068 1.00 138.72 194 LYS A C 1
ATOM 1455 O O . LYS A 1 194 ? 13.275 25.950 4.988 1.00 138.78 194 LYS A O 1
ATOM 1461 N N . ASN A 1 195 ? 11.560 26.090 6.438 1.00 138.12 195 ASN A N 1
ATOM 1462 C CA . ASN A 1 195 ? 10.704 25.240 5.616 1.00 144.23 195 ASN A CA 1
ATOM 1463 C C . ASN A 1 195 ? 10.089 26.006 4.450 1.00 146.01 195 ASN A C 1
ATOM 1464 O O . ASN A 1 195 ? 9.943 25.455 3.353 1.00 145.99 195 ASN A O 1
ATOM 1469 N N . LYS A 1 196 ? 9.726 27.271 4.664 1.00 139.39 196 LYS A N 1
ATOM 1470 C CA . LYS A 1 196 ? 8.917 27.982 3.681 1.00 139.31 196 LYS A CA 1
ATOM 1471 C C . LYS A 1 196 ? 9.764 28.592 2.569 1.00 142.40 196 LYS A C 1
ATOM 1472 O O . LYS A 1 196 ? 9.340 28.621 1.409 1.00 148.71 196 LYS A O 1
ATOM 1478 N N . PHE A 1 197 ? 10.958 29.082 2.898 1.00 143.62 197 PHE A N 1
ATOM 1479 C CA . PHE A 1 197 ? 11.736 29.906 1.983 1.00 140.81 197 PHE A CA 1
ATOM 1480 C C . PHE A 1 197 ? 12.951 29.201 1.398 1.00 142.75 197 PHE A C 1
ATOM 1481 O O . PHE A 1 197 ? 13.649 29.793 0.566 1.00 141.29 197 PHE A O 1
ATOM 1489 N N . GLY A 1 198 ? 13.224 27.962 1.795 1.00 143.38 198 GLY A N 1
ATOM 1490 C CA . GLY A 1 198 ? 14.387 27.271 1.276 1.00 145.44 198 GLY A CA 1
ATOM 1491 C C . GLY A 1 198 ? 15.706 27.883 1.686 1.00 139.47 198 GLY A C 1
ATOM 1492 O O . GLY A 1 198 ? 16.695 27.753 0.957 1.00 136.82 198 GLY A O 1
ATOM 1493 N N . PHE A 1 199 ? 15.743 28.565 2.829 1.00 132.72 199 PHE A N 1
ATOM 1494 C CA . PHE A 1 199 ? 16.996 29.096 3.348 1.00 133.94 199 PHE A CA 1
ATOM 1495 C C . PHE A 1 199 ? 17.983 27.963 3.593 1.00 135.22 199 PHE A C 1
ATOM 1496 O O . PHE A 1 199 ? 17.626 26.926 4.159 1.00 154.42 199 PHE A O 1
ATOM 1498 N N . ASP A 1 200 ? 19.230 28.163 3.157 1.00 130.72 200 ASP A N 1
ATOM 1499 C CA . ASP A 1 200 ? 20.258 27.152 3.372 1.00 127.76 200 ASP A CA 1
ATOM 1500 C C . ASP A 1 200 ? 20.456 26.846 4.851 1.00 132.35 200 ASP A C 1
ATOM 1501 O O . ASP A 1 200 ? 20.892 25.740 5.189 1.00 140.20 200 ASP A O 1
ATOM 1506 N N . ASP A 1 201 ? 20.145 27.797 5.730 1.00 126.49 201 ASP A N 1
ATOM 1507 C CA . ASP A 1 201 ? 20.043 27.558 7.165 1.00 127.94 201 ASP A CA 1
ATOM 1508 C C . ASP A 1 201 ? 19.417 28.791 7.803 1.00 124.86 201 ASP A C 1
ATOM 1509 O O . ASP A 1 201 ? 19.209 29.816 7.148 1.00 124.52 201 ASP A O 1
ATOM 1514 N N . ALA A 1 202 ? 19.123 28.676 9.095 1.00 126.49 202 AL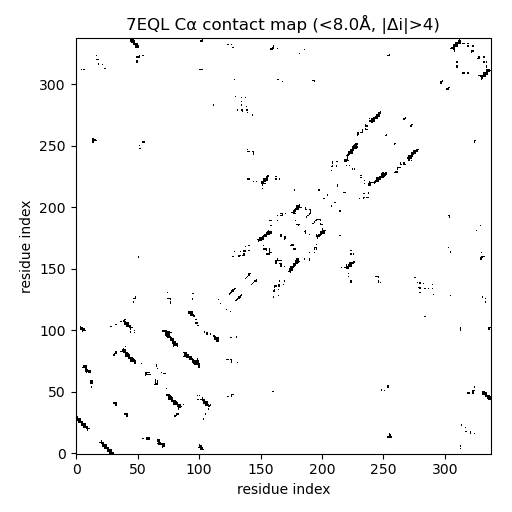A A N 1
ATOM 1515 C CA . ALA A 1 202 ? 18.545 29.768 9.867 1.00 123.60 202 ALA A CA 1
ATOM 1516 C C . ALA A 1 202 ? 18.718 29.451 11.345 1.00 120.46 202 ALA A C 1
ATOM 1517 O O . ALA A 1 202 ? 19.084 28.335 11.721 1.00 126.23 202 ALA A O 1
ATOM 1519 N N . PHE A 1 203 ? 18.446 30.448 12.183 1.00 117.83 203 PHE A N 1
ATOM 1520 C CA . PHE A 1 203 ? 18.560 30.280 13.626 1.00 118.86 203 PHE A CA 1
ATOM 1521 C C . PHE A 1 203 ? 17.783 31.394 14.318 1.00 118.99 203 PHE A C 1
ATOM 1522 O O . PHE A 1 203 ? 17.254 32.306 13.676 1.00 124.20 203 PHE A O 1
ATOM 1530 N N . ASN A 1 204 ? 17.719 31.303 15.643 1.00 119.09 204 ASN A N 1
ATOM 1531 C CA . ASN A 1 204 ? 17.115 32.315 16.499 1.00 119.70 204 ASN A CA 1
ATOM 1532 C C . ASN A 1 204 ? 18.231 33.069 17.208 1.00 118.58 204 ASN A C 1
ATOM 1533 O O . ASN A 1 204 ? 19.101 32.450 17.828 1.00 124.59 204 ASN A O 1
ATOM 1538 N N . TYR A 1 205 ? 18.204 34.401 17.124 1.00 119.00 205 TYR A N 1
ATOM 1539 C CA . TYR A 1 205 ? 19.323 35.184 17.637 1.00 126.46 205 TYR A CA 1
ATOM 1540 C C . TYR A 1 205 ? 19.326 35.309 19.156 1.00 125.17 205 TYR A C 1
ATOM 1541 O O . TYR A 1 205 ? 20.396 35.510 19.738 1.00 128.09 205 TYR A O 1
ATOM 1550 N N . LYS A 1 206 ? 18.175 35.199 19.816 1.00 123.00 206 LYS A N 1
ATOM 1551 C CA . LYS A 1 206 ? 18.173 35.206 21.273 1.00 131.16 206 LYS A CA 1
ATOM 1552 C C . LYS A 1 206 ? 18.272 33.806 21.869 1.00 131.14 206 LYS A C 1
ATOM 1553 O O . LYS A 1 206 ? 18.379 33.677 23.094 1.00 130.70 206 LYS A O 1
ATOM 1559 N N . GLU A 1 207 ? 18.243 32.762 21.037 1.00 129.63 207 GLU A N 1
ATOM 1560 C CA . GLU A 1 207 ? 18.616 31.432 21.508 1.00 131.67 207 GLU A CA 1
ATOM 1561 C C . GLU A 1 207 ? 20.108 31.362 21.807 1.00 135.04 207 GLU A C 1
ATOM 1562 O O . GLU A 1 207 ? 20.521 30.782 22.818 1.00 148.26 207 GLU A O 1
ATOM 1568 N N . GLU A 1 208 ? 20.928 31.945 20.935 1.00 134.88 208 GLU A N 1
ATOM 1569 C CA . GLU A 1 208 ? 22.365 32.060 21.161 1.00 137.33 208 GLU A CA 1
ATOM 1570 C C . GLU A 1 208 ? 22.637 33.384 21.866 1.00 138.04 208 GLU A C 1
ATOM 1571 O O . GLU A 1 208 ? 22.438 34.456 21.286 1.00 130.93 208 GLU A O 1
ATOM 1577 N N . SER A 1 209 ? 23.095 33.312 23.114 1.00 142.12 209 SER A N 1
ATOM 1578 C CA . SER A 1 209 ? 23.427 34.504 23.882 1.00 142.20 209 SER A CA 1
ATOM 1579 C C . SER A 1 209 ? 24.815 35.049 23.556 1.00 140.39 209 SER A C 1
ATOM 1580 O O . SER A 1 209 ? 25.400 35.763 24.380 1.00 141.69 209 SER A O 1
ATOM 1583 N N . ASP A 1 210 ? 25.351 34.725 22.379 1.00 135.32 210 ASP A N 1
ATOM 1584 C CA . ASP A 1 210 ? 26.641 35.252 21.934 1.00 132.33 210 ASP A CA 1
ATOM 1585 C C . ASP A 1 210 ? 26.622 35.223 20.408 1.00 129.80 210 ASP A C 1
ATOM 1586 O O . ASP A 1 210 ? 26.769 34.155 19.805 1.00 124.97 210 ASP A O 1
ATOM 1591 N N . TYR A 1 211 ? 26.438 36.396 19.796 1.00 126.05 211 TYR A N 1
ATOM 1592 C CA . TYR A 1 211 ? 26.221 36.459 18.353 1.00 117.71 211 TYR A CA 1
ATOM 1593 C C . TYR A 1 211 ? 27.447 35.997 17.576 1.00 118.84 211 TYR A C 1
ATOM 1594 O O . TYR A 1 211 ? 27.318 35.348 16.531 1.00 116.00 211 TYR A O 1
ATOM 1603 N N . ASP A 1 212 ? 28.645 36.326 18.066 1.00 119.41 212 ASP A N 1
ATOM 1604 C CA . ASP A 1 212 ? 29.862 35.987 17.334 1.00 121.19 212 ASP A CA 1
ATOM 1605 C C . ASP A 1 212 ? 30.041 34.476 17.228 1.00 120.81 212 ASP A C 1
ATOM 1606 O O . ASP A 1 212 ? 30.416 33.960 16.168 1.00 114.68 212 ASP A O 1
ATOM 1611 N N . THR A 1 213 ? 29.769 33.750 18.315 1.00 122.23 213 THR A N 1
ATOM 1612 C CA . THR A 1 213 ? 29.943 32.301 18.298 1.00 126.11 213 THR A CA 1
ATOM 1613 C C . THR A 1 213 ? 28.997 31.641 17.301 1.00 122.60 213 THR A C 1
ATOM 1614 O O . THR A 1 213 ? 29.363 30.664 16.636 1.00 114.63 213 THR A O 1
ATOM 1618 N N . ALA A 1 214 ? 27.779 32.169 17.175 1.00 125.62 214 ALA A N 1
ATOM 1619 C CA . ALA A 1 214 ? 26.777 31.584 16.294 1.00 125.97 214 ALA A CA 1
ATOM 1620 C C . ALA A 1 214 ? 27.028 31.875 14.821 1.00 123.33 214 ALA A C 1
ATOM 1621 O O . ALA A 1 214 ? 26.490 31.163 13.966 1.00 124.41 214 ALA A O 1
ATOM 1623 N N . LEU A 1 215 ? 27.826 32.892 14.501 1.00 118.77 215 LEU A N 1
ATOM 1624 C CA . LEU A 1 215 ? 28.010 33.281 13.107 1.00 116.98 215 LEU A CA 1
ATOM 1625 C C . LEU A 1 215 ? 29.103 32.490 12.402 1.00 118.17 215 LEU A C 1
ATOM 1626 O O . LEU A 1 215 ? 29.030 32.315 11.181 1.00 119.74 215 LEU A O 1
ATOM 1631 N N . LYS A 1 216 ? 30.118 32.013 13.125 1.00 116.76 216 LYS A N 1
ATOM 1632 C CA . LYS A 1 216 ? 31.021 31.031 12.538 1.00 118.97 216 LYS A CA 1
ATOM 1633 C C . LYS A 1 216 ? 30.431 29.629 12.589 1.00 121.06 216 LYS A C 1
ATOM 1634 O O . LYS A 1 216 ? 30.859 28.756 11.824 1.00 115.59 216 LYS A O 1
ATOM 1640 N N . ARG A 1 217 ? 29.455 29.405 13.472 1.00 122.84 217 ARG A N 1
ATOM 1641 C CA . ARG A 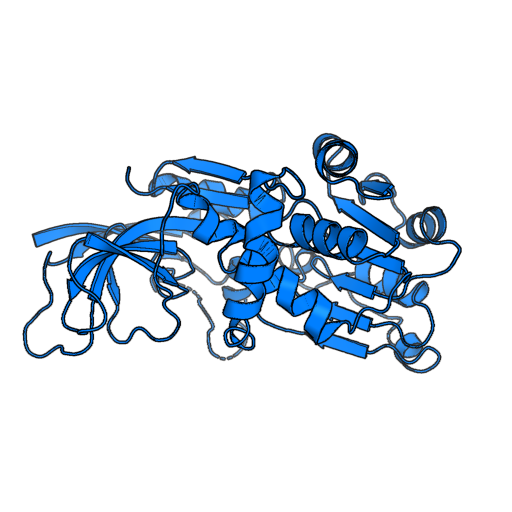1 217 ? 28.710 28.151 13.479 1.00 122.78 217 ARG A CA 1
ATOM 1642 C C . ARG A 1 217 ? 28.002 27.917 12.150 1.00 123.08 217 ARG A C 1
ATOM 1643 O O . ARG A 1 217 ? 27.826 26.765 11.733 1.00 126.53 217 ARG A O 1
ATOM 1651 N N . HIS A 1 218 ? 27.600 28.992 11.468 1.00 122.55 218 HIS A N 1
ATOM 1652 C CA . HIS A 1 218 ? 26.963 28.893 10.163 1.00 124.05 218 HIS A CA 1
ATOM 1653 C C . HIS A 1 218 ? 27.837 29.377 9.016 1.00 123.44 218 HIS A C 1
ATOM 1654 O O . HIS A 1 218 ? 27.557 29.032 7.863 1.00 118.60 218 HIS A O 1
ATOM 1661 N N . PHE A 1 219 ? 28.878 30.160 9.294 1.00 125.71 219 PHE A N 1
ATOM 1662 C CA . PHE A 1 219 ? 29.776 30.686 8.267 1.00 119.62 219 PHE A CA 1
ATOM 1663 C C . PHE A 1 219 ? 31.220 30.409 8.665 1.00 122.35 219 PHE A C 1
ATOM 1664 O O . PHE A 1 219 ? 31.922 31.299 9.163 1.00 123.90 219 PHE A O 1
ATOM 1672 N N . PRO A 1 220 ? 31.700 29.179 8.458 1.00 127.98 220 PRO A N 1
ATOM 1673 C CA . PRO A 1 220 ? 33.134 28.921 8.649 1.00 128.51 220 PRO A CA 1
ATOM 1674 C C . PRO A 1 220 ? 33.991 29.503 7.542 1.00 124.57 220 PRO A C 1
ATOM 1675 O O . PRO A 1 220 ? 35.205 29.647 7.728 1.00 123.88 220 PRO A O 1
ATOM 1679 N N . GLU A 1 221 ? 33.395 29.842 6.403 1.00 126.03 221 GLU A N 1
ATOM 1680 C CA . GLU A 1 221 ? 34.101 30.426 5.273 1.00 127.47 221 GLU A CA 1
ATOM 1681 C C . GLU A 1 221 ? 34.082 31.948 5.286 1.00 123.33 221 GLU A C 1
ATOM 1682 O O . GLU A 1 221 ? 34.671 32.567 4.394 1.00 114.74 221 GLU A O 1
ATOM 1688 N N . GLY A 1 222 ? 33.432 32.563 6.272 1.00 122.00 222 GLY A N 1
ATOM 1689 C CA . GLY A 1 222 ? 33.240 33.999 6.279 1.00 114.66 222 GLY A CA 1
ATOM 1690 C C . GLY A 1 222 ? 31.943 34.395 5.605 1.00 115.61 222 GLY A C 1
ATOM 1691 O O . GLY A 1 222 ? 31.181 33.568 5.093 1.00 120.17 222 GLY A O 1
ATOM 1692 N N . ILE A 1 223 ? 31.680 35.700 5.609 1.00 108.35 223 ILE A N 1
ATOM 1693 C CA . ILE A 1 223 ? 30.484 36.255 4.988 1.00 111.64 223 ILE A CA 1
ATOM 1694 C C . ILE A 1 223 ? 30.895 37.340 4.002 1.00 106.83 223 ILE A C 1
ATOM 1695 O O . ILE A 1 223 ? 31.815 38.122 4.265 1.00 103.26 223 ILE A O 1
ATOM 1700 N N . ASP A 1 224 ? 30.213 37.375 2.858 1.00 100.45 224 ASP A N 1
ATOM 1701 C CA . ASP A 1 224 ? 30.438 38.382 1.829 1.00 105.65 224 ASP A CA 1
ATOM 1702 C C . ASP A 1 224 ? 29.423 39.515 1.891 1.00 92.38 224 ASP A C 1
ATOM 1703 O O . ASP A 1 224 ? 29.795 40.689 1.824 1.00 72.35 224 ASP A O 1
ATOM 1708 N N . ILE A 1 225 ? 28.143 39.183 2.027 1.00 87.34 225 ILE A N 1
ATOM 1709 C CA . ILE A 1 225 ? 27.058 40.146 1.900 1.00 84.58 225 ILE A CA 1
ATOM 1710 C C . ILE A 1 225 ? 26.187 40.070 3.145 1.00 88.19 225 ILE A C 1
ATOM 1711 O O . ILE A 1 225 ? 25.806 38.976 3.576 1.00 90.92 225 ILE A O 1
ATOM 1716 N N . TYR A 1 226 ? 25.875 41.230 3.719 1.00 81.80 226 TYR A N 1
ATOM 1717 C CA . TYR A 1 226 ? 25.046 41.321 4.915 1.00 75.10 226 TYR A CA 1
ATOM 1718 C C . TYR A 1 226 ? 23.947 42.345 4.679 1.00 83.63 226 TYR A C 1
ATOM 1719 O O . TYR A 1 226 ? 24.233 43.530 4.473 1.00 81.65 226 TYR A O 1
ATOM 1728 N N . PHE A 1 227 ? 22.698 41.887 4.705 1.00 84.14 227 PHE A N 1
ATOM 1729 C CA . PHE A 1 227 ? 21.539 42.768 4.614 1.00 82.98 227 PHE A CA 1
ATOM 1730 C C . PHE A 1 227 ? 21.109 43.119 6.034 1.00 79.08 227 PHE A C 1
ATOM 1731 O O . PHE A 1 227 ? 20.545 42.281 6.745 1.00 90.92 227 PHE A O 1
ATOM 1739 N N . ASP A 1 228 ? 21.375 44.357 6.446 1.00 83.08 228 ASP A N 1
ATOM 1740 C CA . ASP A 1 228 ? 21.219 44.768 7.838 1.00 83.81 228 ASP A CA 1
ATOM 1741 C C . ASP A 1 228 ? 19.835 45.374 8.045 1.00 82.13 228 ASP A C 1
ATOM 1742 O O . ASP A 1 228 ? 19.519 46.430 7.488 1.00 84.04 228 ASP A O 1
ATOM 1747 N N . ASN A 1 229 ? 19.015 44.705 8.855 1.00 89.33 229 ASN A N 1
ATOM 1748 C CA . ASN A 1 229 ? 17.745 45.245 9.319 1.00 93.01 229 ASN A CA 1
ATOM 1749 C C . ASN A 1 229 ? 17.721 45.478 10.823 1.00 89.15 229 ASN A C 1
ATOM 1750 O O . ASN A 1 229 ? 16.724 45.991 11.340 1.00 95.47 229 ASN A O 1
ATOM 1755 N N . VAL A 1 230 ? 18.792 45.123 11.536 1.00 93.93 230 VAL A N 1
ATOM 1756 C CA . VAL A 1 230 ? 18.826 45.157 12.993 1.00 93.98 230 VAL A CA 1
ATOM 1757 C C . VAL A 1 230 ? 19.873 46.138 13.509 1.00 94.16 230 VAL A C 1
ATOM 1758 O O . VAL A 1 230 ? 19.588 46.968 14.377 1.00 95.23 230 VAL A O 1
ATOM 1762 N N . GLY A 1 231 ? 21.097 46.051 12.991 1.00 92.18 231 GLY A N 1
ATOM 1763 C CA . GLY A 1 231 ? 22.157 46.887 13.518 1.00 86.22 231 GLY A CA 1
ATOM 1764 C C . GLY A 1 231 ? 22.597 46.424 14.897 1.00 94.19 231 GLY A C 1
ATOM 1765 O O . GLY A 1 231 ? 22.558 45.235 15.230 1.00 92.26 231 GLY A O 1
ATOM 1766 N N . GLY A 1 232 ? 23.020 47.386 15.716 1.00 97.39 232 GLY A N 1
ATOM 1767 C CA . GLY A 1 232 ? 23.437 47.070 17.069 1.00 100.50 232 GLY A CA 1
ATOM 1768 C C . GLY A 1 232 ? 24.705 46.233 17.098 1.00 100.08 232 GLY A C 1
ATOM 1769 O O . GLY A 1 232 ? 25.546 46.287 16.195 1.00 102.82 232 GLY A O 1
ATOM 1770 N N . LYS A 1 233 ? 24.842 45.440 18.162 1.00 107.00 233 LYS A N 1
ATOM 1771 C CA . LYS A 1 233 ? 26.005 44.576 18.313 1.00 109.90 233 LYS A CA 1
ATOM 1772 C C . LYS A 1 233 ? 25.942 43.333 17.435 1.00 97.99 233 LYS A C 1
ATOM 1773 O O . LYS A 1 233 ? 26.946 42.621 17.329 1.00 102.06 233 LYS A O 1
ATOM 1779 N N . MET A 1 234 ? 24.796 43.049 16.813 1.00 91.62 234 MET A N 1
ATOM 1780 C CA . MET A 1 234 ? 24.774 42.047 15.753 1.00 95.98 234 MET A CA 1
ATOM 1781 C C . MET A 1 234 ? 25.576 42.522 14.549 1.00 95.59 234 MET A C 1
ATOM 1782 O O . MET A 1 234 ? 26.256 41.726 13.891 1.00 92.78 234 MET A O 1
ATOM 1787 N N . LEU A 1 235 ? 25.514 43.823 14.253 1.00 91.54 235 LEU A N 1
ATOM 1788 C CA . LEU A 1 235 ? 26.384 44.395 13.233 1.00 98.52 235 LEU A CA 1
ATOM 1789 C C . LEU A 1 235 ? 27.847 44.324 13.650 1.00 93.32 235 LEU A C 1
ATOM 1790 O O . LEU A 1 235 ? 28.727 44.173 12.794 1.00 90.52 235 LEU A O 1
ATOM 1795 N N . GLU A 1 236 ? 28.126 44.429 14.952 1.00 99.10 236 GLU A N 1
ATOM 1796 C CA . GLU A 1 236 ? 29.487 44.218 15.438 1.00 99.65 236 GLU A CA 1
ATOM 1797 C C . GLU A 1 236 ? 29.974 42.814 15.110 1.00 93.28 236 GLU A C 1
ATOM 1798 O O . GLU A 1 236 ? 31.117 42.629 14.676 1.00 90.87 236 GLU A O 1
ATOM 1804 N N . ALA A 1 237 ? 29.117 41.810 15.310 1.00 84.35 237 ALA A N 1
ATOM 1805 C CA . ALA A 1 237 ? 29.519 40.429 15.069 1.00 93.79 237 ALA A CA 1
ATOM 1806 C C . ALA A 1 237 ? 29.722 40.159 13.584 1.00 98.04 237 ALA A C 1
ATOM 1807 O O . ALA A 1 237 ? 30.607 39.383 13.205 1.00 97.15 237 ALA A O 1
ATOM 1809 N N . VAL A 1 238 ? 28.910 40.785 12.728 1.00 98.41 238 VAL A N 1
ATOM 1810 C CA . VAL A 1 238 ? 29.032 40.566 11.289 1.00 96.57 238 VAL A CA 1
ATOM 1811 C C . VAL A 1 238 ? 30.389 41.046 10.792 1.00 90.26 238 VAL A C 1
ATOM 1812 O O . VAL A 1 238 ? 31.095 40.330 10.071 1.00 95.87 238 VAL A O 1
ATOM 1816 N N . ILE A 1 239 ? 30.776 42.264 11.180 1.00 90.77 239 ILE A N 1
ATOM 1817 C CA . ILE A 1 239 ? 32.040 42.839 10.723 1.00 97.51 239 ILE A CA 1
ATOM 1818 C C . ILE A 1 239 ? 33.212 41.953 11.128 1.00 95.91 239 ILE A C 1
ATOM 1819 O O . ILE A 1 239 ? 34.188 41.808 10.381 1.00 95.39 239 ILE A O 1
ATOM 1824 N N . ASN A 1 240 ? 33.130 41.333 12.308 1.00 99.72 240 ASN A N 1
ATOM 1825 C CA . ASN A 1 240 ? 34.171 40.415 12.752 1.00 101.53 240 ASN A CA 1
ATOM 1826 C C . ASN A 1 240 ? 34.246 39.148 11.909 1.00 94.74 240 ASN A C 1
ATOM 1827 O O . ASN A 1 240 ? 35.250 38.432 11.991 1.00 99.91 240 ASN A O 1
ATOM 1832 N N . ASN A 1 241 ? 33.220 38.851 11.111 1.00 92.59 241 ASN A N 1
ATOM 1833 C CA . ASN A 1 241 ? 33.194 37.649 10.290 1.00 101.28 241 ASN A CA 1
ATOM 1834 C C . ASN A 1 241 ? 33.175 37.934 8.795 1.00 102.92 241 ASN A C 1
ATOM 1835 O O . ASN A 1 241 ? 33.072 36.988 8.004 1.00 99.82 241 ASN A O 1
ATOM 1840 N N . MET A 1 242 ? 33.271 39.195 8.384 1.00 98.09 242 MET A N 1
ATOM 1841 C CA . MET A 1 242 ? 33.186 39.531 6.970 1.00 93.73 242 MET A CA 1
ATOM 1842 C C . MET A 1 242 ? 34.440 39.092 6.227 1.00 93.57 242 MET A C 1
ATOM 1843 O O . MET A 1 242 ? 35.560 39.233 6.725 1.00 91.86 242 MET A O 1
ATOM 1848 N N . ARG A 1 243 ? 34.246 38.548 5.029 1.00 83.75 243 ARG A N 1
ATOM 1849 C CA . ARG A 1 243 ? 35.375 38.295 4.152 1.00 83.99 243 ARG A CA 1
ATOM 1850 C C . ARG A 1 243 ? 35.887 39.611 3.578 1.00 84.51 243 ARG A C 1
ATOM 1851 O O . ARG A 1 243 ? 35.226 40.651 3.651 1.00 80.66 243 ARG A O 1
ATOM 1859 N N . VAL A 1 244 ? 37.091 39.558 3.004 1.00 85.21 244 VAL A N 1
ATOM 1860 C CA . VAL A 1 244 ? 37.658 40.745 2.378 1.00 88.89 244 VAL A CA 1
ATOM 1861 C C . VAL A 1 244 ? 36.773 41.170 1.214 1.00 87.67 244 VAL A C 1
ATOM 1862 O O . VAL A 1 244 ? 36.210 40.333 0.497 1.00 83.98 244 VAL A O 1
ATOM 1866 N N . HIS A 1 245 ? 36.628 42.487 1.042 1.00 93.30 245 HIS A N 1
ATOM 1867 C CA . HIS A 1 245 ? 35.769 43.101 0.033 1.00 85.91 245 HIS A CA 1
ATOM 1868 C C . HIS A 1 245 ? 34.292 42.812 0.264 1.00 81.26 245 HIS A C 1
ATOM 1869 O O . HIS A 1 245 ? 33.492 42.881 -0.674 1.00 84.35 245 HIS A O 1
ATOM 1876 N N . GLY A 1 246 ? 33.908 42.489 1.496 1.00 78.72 246 GLY A N 1
ATOM 1877 C CA . GLY A 1 246 ? 32.508 42.308 1.802 1.00 77.40 246 GLY A CA 1
ATOM 1878 C C . GLY A 1 246 ? 31.742 43.616 1.766 1.00 76.37 246 GLY A C 1
ATOM 1879 O O . GLY A 1 246 ? 32.309 44.708 1.788 1.00 77.54 246 GLY A O 1
ATOM 1880 N N . ARG A 1 247 ? 30.416 43.499 1.714 1.00 82.51 247 ARG A N 1
ATOM 1881 C CA . ARG A 1 247 ? 29.551 44.662 1.597 1.00 79.95 247 ARG A CA 1
ATOM 1882 C C . ARG A 1 247 ? 28.360 44.518 2.534 1.00 77.97 247 ARG A C 1
ATOM 1883 O O . ARG A 1 247 ? 27.849 43.416 2.750 1.00 82.30 247 ARG A O 1
ATOM 1891 N N . ILE A 1 248 ? 27.925 45.649 3.088 1.00 70.87 248 ILE A N 1
ATOM 1892 C CA . ILE A 1 248 ? 26.843 45.698 4.067 1.00 79.54 248 ILE A CA 1
ATOM 1893 C C . ILE A 1 248 ? 25.824 46.724 3.590 1.00 79.15 248 ILE A C 1
ATOM 1894 O O . ILE A 1 248 ? 26.098 47.931 3.607 1.00 80.78 248 ILE A O 1
ATOM 1899 N N . ALA A 1 249 ? 24.651 46.253 3.174 1.00 73.86 249 ALA A N 1
ATOM 1900 C CA . ALA A 1 249 ? 23.543 47.130 2.810 1.00 71.50 249 ALA A CA 1
ATOM 1901 C C . ALA A 1 249 ? 22.679 47.346 4.047 1.00 75.33 249 ALA A C 1
ATOM 1902 O O . ALA A 1 249 ? 22.047 46.408 4.543 1.00 77.62 249 ALA A O 1
ATOM 1904 N N . VAL A 1 250 ? 22.652 48.577 4.544 1.00 79.46 250 VAL A N 1
ATOM 1905 C CA . VAL A 1 250 ? 21.951 48.912 5.778 1.00 77.76 250 VAL A CA 1
ATOM 1906 C C . VAL A 1 250 ? 20.570 49.438 5.412 1.00 83.97 250 VAL A C 1
ATOM 1907 O O . VAL A 1 250 ? 20.427 50.577 4.953 1.00 76.64 250 VAL A O 1
ATOM 1911 N N . CYS A 1 251 ? 19.549 48.607 5.618 1.00 71.74 251 CYS A N 1
ATOM 1912 C CA . CYS A 1 251 ? 18.159 48.985 5.390 1.00 68.14 251 CYS A CA 1
ATOM 1913 C C . CYS A 1 251 ? 17.464 49.464 6.656 1.00 76.51 251 CYS A C 1
ATOM 1914 O O . CYS A 1 251 ? 16.705 50.437 6.611 1.00 75.75 251 CYS A O 1
ATOM 1917 N N . GLY A 1 252 ? 17.705 48.800 7.782 1.00 86.74 252 GLY A N 1
ATOM 1918 C CA . GLY A 1 252 ? 17.108 49.204 9.040 1.00 81.47 252 GLY A CA 1
ATOM 1919 C C . GLY A 1 252 ? 18.046 48.918 10.192 1.00 88.80 252 GLY A C 1
ATOM 1920 O O . GLY A 1 252 ? 19.006 48.150 10.067 1.00 85.75 252 GLY A O 1
ATOM 1921 N N . MET A 1 253 ? 17.760 49.565 11.329 1.00 93.59 253 MET A N 1
ATOM 1922 C CA . MET A 1 253 ? 18.482 49.330 12.582 1.00 97.96 253 MET A CA 1
ATOM 1923 C C . MET A 1 253 ? 17.431 49.274 13.693 1.00 103.71 253 MET A C 1
ATOM 1924 O O . MET A 1 253 ? 17.201 50.243 14.420 1.00 108.13 253 MET A O 1
ATOM 1929 N N . VAL A 1 254 ? 16.791 48.109 13.821 1.00 106.71 254 VAL A N 1
ATOM 1930 C CA . VAL A 1 254 ? 15.648 47.966 14.716 1.00 110.83 254 VAL A CA 1
ATOM 1931 C C . VAL A 1 254 ? 16.058 47.861 16.180 1.00 117.05 254 VAL A C 1
ATOM 1932 O O . VAL A 1 254 ? 15.248 48.171 17.064 1.00 127.82 254 VAL A O 1
ATOM 1936 N N . SER A 1 255 ? 17.294 47.447 16.467 1.00 116.01 255 SER A N 1
ATOM 1937 C CA . SER A 1 255 ? 17.727 47.312 17.854 1.00 115.31 255 SER A CA 1
ATOM 1938 C C . SER A 1 255 ? 17.768 48.650 18.580 1.00 123.29 255 SER A C 1
ATOM 1939 O O . SER A 1 255 ? 17.688 48.675 19.813 1.00 142.34 255 SER A O 1
ATOM 1942 N N . GLN A 1 256 ? 17.881 49.758 17.849 1.00 111.43 256 GLN A N 1
ATOM 1943 C CA . GLN A 1 256 ? 17.980 51.076 18.459 1.00 125.22 256 GLN A CA 1
ATOM 1944 C C . GLN A 1 256 ? 16.630 51.755 18.641 1.00 129.29 256 GLN A C 1
ATOM 1945 O O . GLN A 1 256 ? 16.543 52.733 19.393 1.00 134.07 256 GLN A O 1
ATOM 1951 N N . TYR A 1 257 ? 15.579 51.263 17.980 1.00 127.12 257 TYR A N 1
ATOM 1952 C CA . TYR A 1 257 ? 14.249 51.841 18.156 1.00 128.89 257 TYR A CA 1
ATOM 1953 C C . TYR A 1 257 ? 13.738 51.679 19.574 1.00 135.01 257 TYR A C 1
ATOM 1954 O O . TYR A 1 257 ? 12.837 52.417 19.986 1.00 149.41 257 TYR A O 1
ATOM 1963 N N . SER A 1 258 ? 14.268 50.708 20.314 1.00 137.09 258 SER A N 1
ATOM 1964 C CA . SER A 1 258 ? 13.671 50.337 21.588 1.00 139.60 258 SER A CA 1
ATOM 1965 C C . SER A 1 258 ? 14.109 51.260 22.718 1.00 139.22 258 SER A C 1
ATOM 1966 O O . SER A 1 258 ? 13.313 51.563 23.612 1.00 142.83 258 SER A O 1
ATOM 1969 N N . LEU A 1 259 ? 15.358 51.720 22.700 1.00 137.94 259 LEU A N 1
ATOM 1970 C CA . LEU A 1 259 ? 15.924 52.395 23.857 1.00 137.81 259 LEU A CA 1
ATOM 1971 C C . LEU A 1 259 ? 16.861 53.513 23.423 1.00 136.88 259 LEU A C 1
ATOM 1972 O O . LEU A 1 259 ? 17.487 53.446 22.362 1.00 140.04 259 LEU A O 1
ATOM 1977 N N . LYS A 1 260 ? 16.942 54.548 24.259 1.00 135.89 260 LYS A N 1
ATOM 1978 C CA . LYS A 1 260 ? 17.961 55.573 24.107 1.00 134.89 260 LYS A CA 1
ATOM 1979 C C . LYS A 1 260 ? 19.345 54.981 24.368 1.00 139.86 260 LYS A C 1
ATOM 1980 O O . LYS A 1 260 ? 19.489 53.836 24.808 1.00 154.19 260 LYS A O 1
ATOM 1986 N N . GLN A 1 261 ? 20.373 55.794 24.116 1.00 137.28 261 GLN A N 1
ATOM 1987 C CA . GLN A 1 261 ? 21.764 55.364 24.210 1.00 137.12 261 GLN A CA 1
ATOM 1988 C C . GLN A 1 261 ? 21.951 54.070 23.429 1.00 137.87 261 GLN A C 1
ATOM 1989 O O . GLN A 1 261 ? 22.144 53.007 24.032 1.00 147.45 261 GLN A O 1
ATOM 1995 N N . PRO A 1 262 ? 21.885 54.115 22.100 1.00 132.88 262 PRO A N 1
ATOM 1996 C CA . PRO A 1 262 ? 21.949 52.878 21.316 1.00 129.68 262 PRO A CA 1
ATOM 1997 C C . PRO A 1 262 ? 23.275 52.156 21.503 1.00 116.84 262 PRO A C 1
ATOM 1998 O O . PRO A 1 262 ? 24.290 52.744 21.884 1.00 107.45 262 PRO A O 1
ATOM 2002 N N . GLU A 1 263 ? 23.246 50.852 21.233 1.00 109.97 263 GLU A N 1
ATOM 2003 C CA . GLU A 1 263 ? 24.433 50.022 21.388 1.00 113.20 263 GLU A CA 1
ATOM 2004 C C . GLU A 1 263 ? 25.560 50.532 20.500 1.00 118.38 263 GLU A C 1
ATOM 2005 O O . GLU A 1 263 ? 25.339 50.945 19.358 1.00 108.16 263 GLU A O 1
ATOM 2011 N N . GLY A 1 264 ? 26.776 50.503 21.034 1.00 120.55 264 GLY A N 1
ATOM 2012 C CA . GLY A 1 264 ? 27.931 50.975 20.302 1.00 108.91 264 GLY A CA 1
ATOM 2013 C C . GLY A 1 264 ? 28.584 49.883 19.474 1.00 106.37 264 GLY A C 1
ATOM 2014 O O . GLY A 1 264 ? 28.543 48.704 19.816 1.00 111.20 264 GLY A O 1
ATOM 2015 N N . VAL A 1 265 ? 29.184 50.298 18.363 1.00 106.58 265 VAL A N 1
ATOM 2016 C CA . VAL A 1 265 ? 29.966 49.419 17.502 1.00 108.25 265 VAL A CA 1
ATOM 2017 C C . VAL A 1 265 ? 31.425 49.832 17.634 1.00 101.68 265 VAL A C 1
ATOM 2018 O O . VAL A 1 265 ? 31.777 50.987 17.364 1.00 104.17 265 VAL A O 1
ATOM 2022 N N . HIS A 1 266 ? 32.272 48.891 18.056 1.00 106.45 266 HIS A N 1
ATOM 2023 C CA . HIS A 1 266 ? 33.666 49.187 18.346 1.00 109.25 266 HIS A CA 1
ATOM 2024 C C . HIS A 1 266 ? 34.641 48.650 17.309 1.00 110.26 266 HIS A C 1
ATOM 2025 O O . HIS A 1 266 ? 35.758 49.168 17.214 1.00 115.19 266 HIS A O 1
ATOM 2032 N N . ASN A 1 267 ? 34.253 47.636 16.534 1.00 97.95 267 ASN A N 1
ATOM 2033 C CA . ASN A 1 267 ? 35.138 47.022 15.553 1.00 102.79 267 ASN A CA 1
ATOM 2034 C C . ASN A 1 267 ? 35.059 47.690 14.185 1.00 96.45 267 ASN A C 1
ATOM 2035 O O . ASN A 1 267 ? 35.175 47.007 13.159 1.00 92.17 267 ASN A O 1
ATOM 2040 N N . LEU A 1 268 ? 34.861 49.010 14.139 1.00 103.76 268 LEU A N 1
ATOM 2041 C CA . LEU A 1 268 ? 34.892 49.711 12.861 1.00 99.52 268 LEU A CA 1
ATOM 2042 C C . LEU A 1 268 ? 36.284 49.720 12.244 1.00 99.73 268 LEU A C 1
ATOM 2043 O O . LEU A 1 268 ? 36.417 50.016 11.052 1.00 97.58 268 LEU A O 1
ATOM 2048 N N . LEU A 1 269 ? 37.318 49.405 13.029 1.00 96.19 269 LEU A N 1
ATOM 2049 C CA . LEU A 1 269 ? 38.666 49.314 12.479 1.00 94.96 269 LEU A CA 1
ATOM 2050 C C . LEU A 1 269 ? 38.753 48.227 11.418 1.00 90.71 269 LEU A C 1
ATOM 2051 O O . LEU A 1 269 ? 39.489 48.368 10.434 1.00 92.73 269 LEU A O 1
ATOM 2056 N N . LYS A 1 270 ? 37.994 47.142 11.597 1.00 89.78 270 LYS A N 1
ATOM 2057 C CA . LYS A 1 270 ? 38.032 46.016 10.672 1.00 89.47 270 LYS A CA 1
ATOM 2058 C C . LYS A 1 270 ? 37.641 46.406 9.252 1.00 94.34 270 LYS A C 1
ATOM 2059 O O . LYS A 1 270 ? 37.931 45.651 8.320 1.00 95.30 270 LYS A O 1
ATOM 2065 N N . LEU A 1 271 ? 36.992 47.558 9.064 1.00 91.78 271 LEU A N 1
ATOM 2066 C CA . LEU A 1 271 ? 36.562 47.957 7.726 1.00 90.12 271 LEU A CA 1
ATOM 2067 C C . LEU A 1 271 ? 37.741 48.174 6.786 1.00 94.64 271 LEU A C 1
ATOM 2068 O O . LEU A 1 271 ? 37.590 48.042 5.567 1.00 89.26 271 LEU A O 1
ATOM 2073 N N . ILE A 1 272 ? 38.913 48.501 7.321 1.00 80.80 272 ILE A N 1
ATOM 2074 C CA . ILE A 1 272 ? 40.074 48.822 6.492 1.00 88.68 272 ILE A CA 1
ATOM 2075 C C . ILE A 1 272 ? 40.807 47.557 6.049 1.00 91.96 272 ILE A C 1
ATOM 2076 O O . ILE A 1 272 ? 41.021 47.380 4.841 1.00 92.22 272 ILE A O 1
ATOM 2081 N N . PRO A 1 273 ? 41.217 46.652 6.952 1.00 87.01 273 PRO A N 1
ATOM 2082 C CA . PRO A 1 273 ? 42.015 45.500 6.500 1.00 88.32 273 PRO A CA 1
ATOM 2083 C C . PRO A 1 273 ? 41.253 44.517 5.626 1.00 88.50 273 PRO A C 1
ATOM 2084 O O . PRO A 1 273 ? 41.889 43.799 4.844 1.00 87.35 273 PRO A O 1
ATOM 2088 N N . LYS A 1 274 ? 39.925 44.451 5.724 1.00 88.60 274 LYS A N 1
ATOM 2089 C CA . LYS A 1 274 ? 39.135 43.607 4.836 1.00 92.62 274 LYS A CA 1
ATOM 2090 C C . LYS A 1 274 ? 38.249 44.414 3.892 1.00 86.97 274 LYS A C 1
ATOM 2091 O O . LYS A 1 274 ? 37.350 43.844 3.265 1.00 82.58 274 LYS A O 1
ATOM 2097 N N . GLN A 1 275 ? 38.481 45.722 3.785 1.00 84.66 275 GLN A N 1
ATOM 2098 C CA . GLN A 1 275 ? 37.921 46.567 2.728 1.00 79.46 275 GLN A CA 1
ATOM 2099 C C . GLN A 1 275 ? 36.405 46.399 2.603 1.00 79.56 275 GLN A C 1
ATOM 2100 O O . GLN A 1 275 ? 35.872 46.028 1.555 1.00 83.91 275 GLN A O 1
ATOM 2106 N N . ILE A 1 276 ? 35.711 46.692 3.697 1.00 87.34 276 ILE A N 1
ATOM 2107 C CA . ILE A 1 276 ? 34.261 46.546 3.763 1.00 84.21 276 ILE A CA 1
ATOM 2108 C C . ILE A 1 276 ? 33.603 47.815 3.242 1.00 74.75 276 ILE A C 1
ATOM 2109 O O . ILE A 1 276 ? 33.969 48.928 3.641 1.00 71.72 276 ILE A O 1
ATOM 2114 N N . ARG A 1 277 ? 32.631 47.650 2.350 1.00 76.13 277 ARG A N 1
ATOM 2115 C CA . ARG A 1 277 ? 31.769 48.740 1.912 1.00 73.83 277 ARG A CA 1
ATOM 2116 C C . ARG A 1 277 ? 30.460 48.662 2.687 1.00 76.99 277 ARG A C 1
ATOM 2117 O O . ARG A 1 277 ? 29.754 47.652 2.619 1.00 78.18 277 ARG A O 1
ATOM 2125 N N . MET A 1 278 ? 30.147 49.719 3.430 1.00 72.65 278 MET A N 1
ATOM 2126 C CA . MET A 1 278 ? 28.903 49.816 4.180 1.00 77.14 278 MET A CA 1
ATOM 2127 C C . MET A 1 278 ? 28.126 51.019 3.671 1.00 87.21 278 MET A C 1
ATOM 2128 O O . MET A 1 278 ? 28.650 52.137 3.653 1.00 83.67 278 MET A O 1
ATOM 2133 N N . GLN A 1 279 ? 26.882 50.793 3.258 1.00 69.96 279 GLN A N 1
ATOM 2134 C CA . GLN A 1 279 ? 26.082 51.848 2.649 1.00 71.33 279 GLN A CA 1
ATOM 2135 C C . GLN A 1 279 ? 24.666 51.801 3.197 1.00 73.99 279 GLN A C 1
ATOM 2136 O O . GLN A 1 279 ? 23.998 50.766 3.112 1.00 71.49 279 GLN A O 1
ATOM 2142 N N . GLY A 1 280 ? 24.217 52.918 3.764 1.00 79.21 280 GLY A N 1
ATOM 2143 C CA . GLY A 1 280 ? 22.809 53.078 4.059 1.00 78.33 280 GLY A CA 1
ATOM 2144 C C . GLY A 1 280 ? 22.034 53.481 2.818 1.00 75.35 280 GLY A C 1
ATOM 2145 O O . GLY A 1 280 ? 22.553 54.136 1.915 1.00 78.57 280 GLY A O 1
ATOM 2146 N N . PHE A 1 281 ? 20.769 53.073 2.772 1.00 71.45 281 PHE A N 1
ATOM 2147 C CA . PHE A 1 281 ? 19.978 53.288 1.570 1.00 73.83 281 PHE A CA 1
ATOM 2148 C C . PHE A 1 281 ? 18.502 53.313 1.931 1.00 81.51 281 PHE A C 1
ATOM 2149 O O . PHE A 1 281 ? 18.079 52.748 2.943 1.00 85.16 281 PHE A O 1
ATOM 2157 N N . VAL A 1 282 ? 17.724 53.977 1.078 1.00 74.65 282 VAL A N 1
ATOM 2158 C CA . VAL A 1 282 ? 16.270 53.951 1.145 1.00 78.27 282 VAL A CA 1
ATOM 2159 C C . VAL A 1 282 ? 15.747 53.667 -0.257 1.00 75.22 282 VAL A C 1
ATOM 2160 O O . VAL A 1 282 ? 16.408 53.961 -1.259 1.00 81.95 282 VAL A O 1
ATOM 2164 N N . VAL A 1 283 ? 14.549 53.082 -0.321 1.00 80.67 283 VAL A N 1
ATOM 2165 C CA . VAL A 1 283 ? 14.056 52.512 -1.572 1.00 84.57 283 VAL A CA 1
ATOM 2166 C C . VAL A 1 283 ? 13.735 53.591 -2.602 1.00 88.59 283 VAL A C 1
ATOM 2167 O O . VAL A 1 283 ? 13.825 53.345 -3.812 1.00 90.66 283 VAL A O 1
ATOM 2171 N N . VAL A 1 284 ? 13.382 54.801 -2.157 1.00 89.94 284 VAL A N 1
ATOM 2172 C CA . VAL A 1 284 ? 12.832 55.799 -3.073 1.00 90.17 284 VAL A CA 1
ATOM 2173 C C . VAL A 1 284 ? 13.853 56.217 -4.125 1.00 83.36 284 VAL A C 1
ATOM 2174 O O . VAL A 1 284 ? 13.481 56.666 -5.216 1.00 85.79 284 VAL A O 1
ATOM 2178 N N . ASP A 1 285 ? 15.144 56.067 -3.834 1.00 86.27 285 ASP A N 1
ATOM 2179 C CA . ASP A 1 285 ? 16.184 56.464 -4.774 1.00 90.85 285 ASP A CA 1
ATOM 2180 C C . ASP A 1 285 ? 16.435 55.423 -5.857 1.00 95.30 285 ASP A C 1
ATOM 2181 O O . ASP A 1 285 ? 17.306 55.637 -6.707 1.00 97.96 285 ASP A O 1
ATOM 2186 N N . TYR A 1 286 ? 15.699 54.315 -5.852 1.00 89.23 286 TYR A N 1
ATOM 2187 C CA . TYR A 1 286 ? 15.887 53.230 -6.807 1.00 90.49 286 TYR A CA 1
ATOM 2188 C C . TYR A 1 286 ? 14.554 52.802 -7.403 1.00 95.97 286 TYR A C 1
ATOM 2189 O O . TYR A 1 286 ? 14.304 51.614 -7.624 1.00 91.78 286 TYR A O 1
ATOM 2198 N N . TYR A 1 287 ? 13.676 53.766 -7.676 1.00 95.77 287 TYR A N 1
ATOM 2199 C CA . TYR A 1 287 ? 12.367 53.459 -8.235 1.00 103.28 287 TYR A CA 1
ATOM 2200 C C . TYR A 1 287 ? 12.362 53.393 -9.754 1.00 102.92 287 TYR A C 1
ATOM 2201 O O . TYR A 1 287 ? 11.432 52.817 -10.331 1.00 103.28 287 TYR A O 1
ATOM 2210 N N . HIS A 1 288 ? 13.372 53.957 -10.415 1.00 98.78 288 HIS A N 1
ATOM 2211 C CA . HIS A 1 288 ? 13.475 53.838 -11.863 1.00 106.31 288 HIS A CA 1
ATOM 2212 C C . HIS A 1 288 ? 13.842 52.429 -12.311 1.00 109.74 288 HIS A C 1
ATOM 2213 O O . HIS A 1 288 ? 13.950 52.191 -13.520 1.00 109.56 288 HIS A O 1
ATOM 2220 N N . LEU A 1 289 ? 14.037 51.502 -11.375 1.00 106.25 289 LEU A N 1
ATOM 2221 C CA . LEU A 1 289 ? 14.327 50.108 -11.680 1.00 100.76 289 LEU A CA 1
ATOM 2222 C C . LEU A 1 289 ? 13.173 49.185 -11.310 1.00 107.21 289 LEU A C 1
ATOM 2223 O O . LEU A 1 289 ? 13.324 47.960 -11.372 1.00 110.02 289 LEU A O 1
ATOM 2228 N N . TYR A 1 290 ? 12.030 49.747 -10.917 1.00 106.46 290 TYR A N 1
ATOM 2229 C CA . TYR A 1 290 ? 10.849 48.928 -10.657 1.00 104.57 290 TYR A CA 1
ATOM 2230 C C . TYR A 1 290 ? 10.368 48.145 -11.875 1.00 113.80 290 TYR A C 1
ATOM 2231 O O . TYR A 1 290 ? 9.889 47.012 -11.687 1.00 115.58 290 TYR A O 1
ATOM 2240 N N . PRO A 1 291 ? 10.433 48.665 -13.124 1.00 112.97 291 PRO A N 1
ATOM 2241 C CA . PRO A 1 291 ? 10.073 47.829 -14.279 1.00 119.06 291 PRO A CA 1
ATOM 2242 C C . PRO A 1 291 ? 10.881 46.542 -14.362 1.00 119.32 291 PRO A C 1
ATOM 2243 O O . PRO A 1 291 ? 10.304 45.451 -14.397 1.00 120.36 291 PRO A O 1
ATOM 2247 N N . LYS A 1 292 ? 12.213 46.650 -14.385 1.00 113.49 292 LYS A N 1
ATOM 2248 C CA . LYS A 1 292 ? 13.049 45.455 -14.422 1.00 119.57 292 LYS A CA 1
ATOM 2249 C C . LYS A 1 292 ? 12.918 44.617 -13.158 1.00 118.36 292 LYS A C 1
ATOM 2250 O O . LYS A 1 292 ? 13.313 43.447 -13.161 1.00 125.32 292 LYS A O 1
ATOM 2256 N N . PHE A 1 293 ? 12.378 45.189 -12.081 1.00 112.31 293 PHE A N 1
ATOM 2257 C CA . PHE A 1 293 ? 12.059 44.390 -10.904 1.00 108.44 293 PHE A CA 1
ATOM 2258 C C . PHE A 1 293 ? 10.828 43.528 -11.150 1.00 112.07 293 PHE A C 1
ATOM 2259 O O . PHE A 1 293 ? 10.835 42.324 -10.871 1.00 112.82 293 PHE A O 1
ATOM 2267 N N . LEU A 1 294 ? 9.767 44.125 -11.697 1.00 111.39 294 LEU A N 1
ATOM 2268 C CA . LEU A 1 294 ? 8.491 43.424 -11.804 1.00 116.21 294 LEU A CA 1
ATOM 2269 C C . LEU A 1 294 ? 8.551 42.310 -12.844 1.00 126.79 294 LEU A C 1
ATOM 2270 O O . LEU A 1 294 ? 8.090 41.190 -12.593 1.00 126.61 294 LEU A O 1
ATOM 2275 N N . GLU A 1 295 ? 9.111 42.597 -14.023 1.00 129.06 295 GLU A N 1
ATOM 2276 C CA . GLU A 1 295 ? 9.209 41.573 -15.057 1.00 130.43 295 GLU A CA 1
ATOM 2277 C C . GLU A 1 295 ? 10.133 40.432 -14.651 1.00 131.76 295 GLU A C 1
ATOM 2278 O O . GLU A 1 295 ? 10.084 39.361 -15.264 1.00 137.89 295 GLU A O 1
ATOM 2284 N N . MET A 1 296 ? 10.973 40.640 -13.635 1.00 127.13 296 MET A N 1
ATOM 2285 C CA . MET A 1 296 ? 11.763 39.546 -13.085 1.00 126.02 296 MET A CA 1
ATOM 2286 C C . MET A 1 296 ? 10.940 38.704 -12.118 1.00 126.79 296 MET A C 1
ATOM 2287 O O . MET A 1 296 ? 11.045 37.473 -12.117 1.00 133.02 296 MET A O 1
ATOM 2292 N N . VAL A 1 297 ? 10.118 39.351 -11.289 1.00 126.27 297 VAL A N 1
ATOM 2293 C CA . VAL A 1 297 ? 9.274 38.622 -10.348 1.00 130.74 297 VAL A CA 1
ATOM 2294 C C . VAL A 1 297 ? 8.058 38.006 -11.030 1.00 138.71 297 VAL A C 1
ATOM 2295 O O . VAL A 1 297 ? 7.519 37.011 -10.530 1.00 140.70 297 VAL A O 1
ATOM 2299 N N . LEU A 1 298 ? 7.625 38.561 -12.169 1.00 139.80 298 LEU A N 1
ATOM 2300 C CA . LEU A 1 298 ? 6.413 38.155 -12.878 1.00 140.21 298 LEU A CA 1
ATOM 2301 C C . LEU A 1 298 ? 6.301 36.640 -13.041 1.00 141.00 298 LEU A C 1
ATOM 2302 O O . LEU A 1 298 ? 5.282 36.065 -12.639 1.00 144.57 298 LEU A O 1
ATOM 2307 N N . PRO A 1 299 ? 7.298 35.948 -13.609 1.00 140.76 299 PRO A N 1
ATOM 2308 C CA . PRO A 1 299 ? 7.128 34.496 -13.770 1.00 150.93 299 PRO A CA 1
ATOM 2309 C C . PRO A 1 299 ? 7.253 33.741 -12.463 1.00 150.90 299 PRO A C 1
ATOM 2310 O O . PRO A 1 299 ? 6.486 32.800 -12.221 1.00 152.01 299 PRO A O 1
ATOM 2314 N N . ARG A 1 300 ? 8.184 34.143 -11.595 1.00 154.83 300 ARG A N 1
ATOM 2315 C CA . ARG A 1 300 ? 8.549 33.344 -10.429 1.00 147.95 300 ARG A CA 1
ATOM 2316 C C . ARG A 1 300 ? 7.445 33.319 -9.382 1.00 149.05 300 ARG A C 1
ATOM 2317 O O . ARG A 1 300 ? 7.625 32.773 -8.289 1.00 151.25 300 ARG A O 1
ATOM 2325 N N . ILE A 1 301 ? 6.296 33.900 -9.708 1.00 150.27 301 ILE A N 1
ATOM 2326 C CA . ILE A 1 301 ? 5.173 33.938 -8.781 1.00 155.68 301 ILE A CA 1
ATOM 2327 C C . ILE A 1 301 ? 4.312 32.694 -8.950 1.00 157.42 301 ILE A C 1
ATOM 2328 O O . ILE A 1 301 ? 4.225 31.861 -8.041 1.00 159.82 301 ILE A O 1
ATOM 2333 N N . LYS A 1 302 ? 3.675 32.554 -10.114 1.00 151.28 302 LYS A N 1
ATOM 2334 C CA . LYS A 1 302 ? 2.672 31.512 -10.288 1.00 151.14 302 LYS A CA 1
ATOM 2335 C C . LYS A 1 302 ? 3.262 30.140 -10.577 1.00 157.25 302 LYS A C 1
ATOM 2336 O O . LYS A 1 302 ? 2.517 29.154 -10.558 1.00 165.27 302 LYS A O 1
ATOM 2342 N N . GLU A 1 303 ? 4.562 30.044 -10.843 1.00 156.78 303 GLU A N 1
ATOM 2343 C CA . GLU A 1 303 ? 5.221 28.747 -10.845 1.00 160.75 303 GLU A CA 1
ATOM 2344 C C . GLU A 1 303 ? 5.538 28.261 -9.438 1.00 161.50 303 GLU A C 1
ATOM 2345 O O . GLU A 1 303 ? 6.123 27.183 -9.286 1.00 162.85 303 GLU A O 1
ATOM 2351 N N . GLY A 1 304 ? 5.161 29.025 -8.413 1.00 157.86 304 GLY A N 1
ATOM 2352 C CA . GLY A 1 304 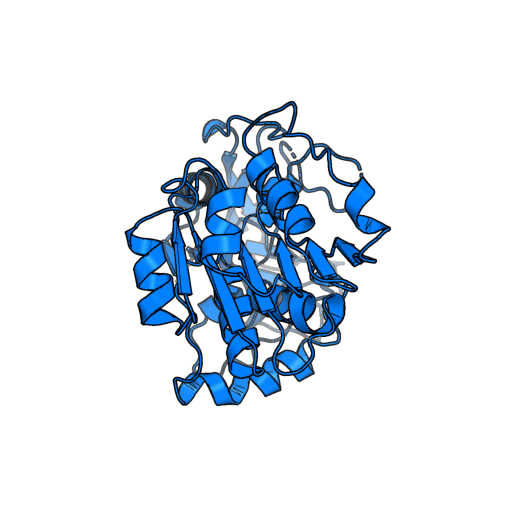? 5.481 28.681 -7.044 1.00 153.21 304 GLY A CA 1
ATOM 2353 C C . GLY A 1 304 ? 6.932 28.863 -6.669 1.00 153.78 304 GLY A C 1
ATOM 2354 O O . GLY A 1 304 ? 7.344 28.397 -5.603 1.00 154.27 304 GLY A O 1
ATOM 2355 N N . LYS A 1 305 ? 7.718 29.540 -7.510 1.00 148.57 305 LYS A N 1
ATOM 2356 C CA . LYS A 1 305 ? 9.153 29.646 -7.263 1.00 147.28 305 LYS A CA 1
ATOM 2357 C C . LYS A 1 305 ? 9.452 30.511 -6.043 1.00 148.71 305 LYS A C 1
ATOM 2358 O O . LYS A 1 305 ? 10.373 30.207 -5.277 1.00 149.84 305 LYS A O 1
ATOM 2364 N N . VAL A 1 306 ? 8.695 31.589 -5.842 1.00 149.47 306 VAL A N 1
ATOM 2365 C CA . VAL A 1 306 ? 8.861 32.443 -4.674 1.00 142.10 306 VAL A CA 1
ATOM 2366 C C . VAL A 1 306 ? 7.539 32.504 -3.924 1.00 135.94 306 VAL A C 1
ATOM 2367 O O . VAL A 1 306 ? 6.470 32.228 -4.470 1.00 140.84 306 VAL A O 1
ATOM 2371 N N . THR A 1 307 ? 7.621 32.885 -2.652 1.00 130.15 307 THR A N 1
ATOM 2372 C CA . THR A 1 307 ? 6.434 33.010 -1.820 1.00 134.02 307 THR A CA 1
ATOM 2373 C C . THR A 1 307 ? 6.570 34.241 -0.934 1.00 135.45 307 THR A C 1
ATOM 2374 O O . THR A 1 307 ? 7.572 34.964 -0.984 1.00 136.37 307 THR A O 1
ATOM 2378 N N . TYR A 1 308 ? 5.546 34.467 -0.110 1.00 130.10 308 TYR A N 1
ATOM 2379 C CA . TYR A 1 308 ? 5.467 35.634 0.762 1.00 123.64 308 TYR A CA 1
ATOM 2380 C C . TYR A 1 308 ? 4.276 35.444 1.699 1.00 127.07 308 TYR A C 1
ATOM 2381 O O . TYR A 1 308 ? 3.345 34.713 1.353 1.00 132.40 308 TYR A O 1
ATOM 2390 N N . VAL A 1 309 ? 4.282 36.045 2.891 1.00 127.50 309 VAL A N 1
ATOM 2391 C CA . VAL A 1 309 ? 3.159 35.897 3.812 1.00 134.13 309 VAL A CA 1
ATOM 2392 C C . VAL A 1 309 ? 2.927 37.219 4.530 1.00 132.23 309 VAL A C 1
ATOM 2393 O O . VAL A 1 309 ? 3.802 38.084 4.588 1.00 129.59 309 VAL A O 1
ATOM 2397 N N . GLU A 1 310 ? 1.716 37.386 5.057 1.00 134.79 310 GLU A N 1
ATOM 2398 C CA . GLU A 1 310 ? 1.374 38.648 5.697 1.00 126.90 310 GLU A CA 1
ATOM 2399 C C . GLU A 1 310 ? 0.877 38.445 7.122 1.00 129.41 310 GLU A C 1
ATOM 2400 O O . GLU A 1 310 ? 1.030 37.365 7.699 1.00 133.16 310 GLU A O 1
ATOM 2406 N N . ASP A 1 311 ? 0.291 39.493 7.697 1.00 125.34 311 ASP A N 1
ATOM 2407 C CA . ASP A 1 311 ? -0.270 39.473 9.039 1.00 128.15 311 ASP A CA 1
ATOM 2408 C C . ASP A 1 311 ? -1.437 40.465 9.037 1.00 129.67 311 ASP A C 1
ATOM 2409 O O . ASP A 1 311 ? -1.398 41.525 9.660 1.00 128.65 311 ASP A O 1
ATOM 2414 N N . ILE A 1 312 ? -2.498 40.105 8.308 1.00 127.59 312 ILE A N 1
ATOM 2415 C CA . ILE A 1 312 ? -3.594 41.035 8.061 1.00 124.29 312 ILE A CA 1
ATOM 2416 C C . ILE A 1 312 ? -4.285 41.400 9.368 1.00 130.76 312 ILE A C 1
ATOM 2417 O O . ILE A 1 312 ? -4.522 40.549 10.235 1.00 135.19 312 ILE A O 1
ATOM 2422 N N . SER A 1 313 ? -4.609 42.695 9.514 1.00 127.73 313 SER A N 1
ATOM 2423 C CA . SER A 1 313 ? -5.289 43.232 10.695 1.00 118.79 313 SER A CA 1
ATOM 2424 C C . SER A 1 313 ? -6.342 44.223 10.194 1.00 123.74 313 SER A C 1
ATOM 2425 O O . SER A 1 313 ? -6.121 45.436 10.164 1.00 123.42 313 SER A O 1
ATOM 2428 N N . GLU A 1 314 ? -7.523 43.713 9.871 1.00 128.39 314 GLU A N 1
ATOM 2429 C CA . GLU A 1 314 ? -8.551 44.526 9.236 1.00 125.02 314 GLU A CA 1
ATOM 2430 C C . GLU A 1 314 ? -9.013 45.714 10.081 1.00 121.28 314 GLU A C 1
ATOM 2431 O O . GLU A 1 314 ? -9.159 45.617 11.298 1.00 118.37 314 GLU A O 1
ATOM 2437 N N . GLY A 1 315 ? -9.237 46.834 9.401 1.00 119.77 315 GLY A N 1
ATOM 2438 C CA . GLY A 1 315 ? -9.757 48.054 9.994 1.00 124.13 315 GLY A CA 1
ATOM 2439 C C . GLY A 1 315 ? -8.725 49.095 10.391 1.00 125.04 315 GLY A C 1
ATOM 2440 O O . GLY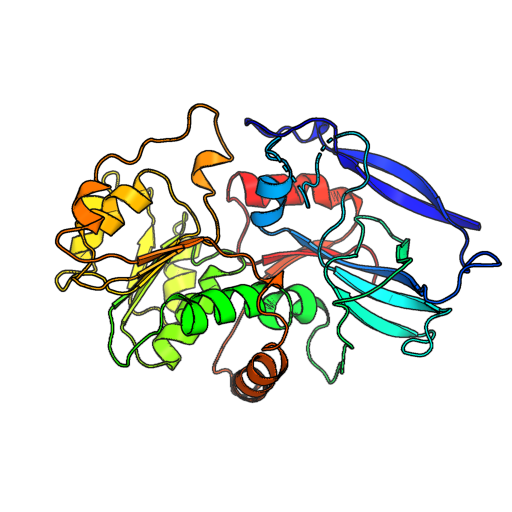 A 1 315 ? -7.593 48.774 10.749 1.00 125.62 315 GLY A O 1
ATOM 2441 N N . LEU A 1 316 ? -9.143 50.356 10.332 1.00 123.90 316 LEU A N 1
ATOM 2442 C CA . LEU A 1 316 ? -8.300 51.500 10.675 1.00 124.90 316 LEU A CA 1
ATOM 2443 C C . LEU A 1 316 ? -7.894 51.546 12.143 1.00 120.51 316 LEU A C 1
ATOM 2444 O O . LEU A 1 316 ? -6.766 51.901 12.477 1.00 121.24 316 LEU A O 1
ATOM 2446 N N . GLU A 1 317 ? -8.831 51.194 13.014 1.00 121.58 317 GLU A N 1
ATOM 2447 C CA . GLU A 1 317 ? -8.664 51.360 14.453 1.00 124.09 317 GLU A CA 1
ATOM 2448 C C . GLU A 1 317 ? -7.490 50.548 14.981 1.00 124.67 317 GLU A C 1
ATOM 2449 O O . GLU A 1 317 ? -6.762 50.993 15.867 1.00 124.70 317 GLU A O 1
ATOM 2455 N N . SER A 1 318 ? -7.316 49.351 14.438 1.00 125.70 318 SER A N 1
ATOM 2456 C CA . SER A 1 318 ? -6.274 48.445 14.895 1.00 122.30 318 SER A CA 1
ATOM 2457 C C . SER A 1 318 ? -4.876 49.023 14.703 1.00 124.04 318 SER A C 1
ATOM 2458 O O . SER A 1 318 ? -3.995 48.829 15.540 1.00 125.97 318 SER A O 1
ATOM 2461 N N . ALA A 1 319 ? -4.667 49.712 13.589 1.00 121.84 319 ALA A N 1
ATOM 2462 C CA . ALA A 1 319 ? -3.325 50.130 13.199 1.00 125.67 319 ALA A CA 1
ATOM 2463 C C . ALA A 1 319 ? -2.439 50.456 14.401 1.00 123.03 319 ALA A C 1
ATOM 2464 O O . ALA A 1 319 ? -1.259 50.080 14.396 1.00 123.43 319 ALA A O 1
ATOM 2466 N N . PRO A 1 320 ? -2.931 51.158 15.435 1.00 122.11 320 PRO A N 1
ATOM 2467 C CA . PRO A 1 320 ? -2.079 51.355 16.622 1.00 120.49 320 PRO A CA 1
ATOM 2468 C C . PRO A 1 320 ? -1.639 50.054 17.271 1.00 125.88 320 PRO A C 1
ATOM 2469 O O . PRO A 1 320 ? -0.462 49.914 17.628 1.00 126.35 320 PRO A O 1
ATOM 2473 N N . SER A 1 321 ? -2.549 49.091 17.426 1.00 125.79 321 SER A N 1
ATOM 2474 C CA . SER A 1 321 ? -2.162 47.805 17.997 1.00 127.05 321 SER A CA 1
ATOM 2475 C C . SER A 1 321 ? -1.267 47.018 17.048 1.00 123.23 321 SER A C 1
ATOM 2476 O O . SER A 1 321 ? -0.446 46.212 17.500 1.00 128.54 321 SER A O 1
ATOM 2479 N N . ALA A 1 322 ? -1.407 47.235 15.739 1.00 123.32 322 ALA A N 1
ATOM 2480 C CA . ALA A 1 322 ? -0.545 46.569 14.772 1.00 124.31 322 ALA A CA 1
ATOM 2481 C C . ALA A 1 322 ? 0.830 47.212 14.672 1.00 120.01 322 ALA A C 1
ATOM 2482 O O . ALA A 1 322 ? 1.767 46.566 14.190 1.00 117.57 322 ALA A O 1
ATOM 2484 N N . LEU A 1 323 ? 0.974 48.464 15.111 1.00 120.79 323 LEU A N 1
ATOM 2485 C CA . LEU A 1 323 ? 2.276 49.119 15.057 1.00 119.16 323 LEU A CA 1
ATOM 2486 C C . LEU A 1 323 ? 3.168 48.679 16.210 1.00 122.93 323 LEU A C 1
ATOM 2487 O O . LEU A 1 323 ? 4.385 48.543 16.039 1.00 121.13 323 LEU A O 1
ATOM 2492 N N . LEU A 1 324 ? 2.588 48.454 17.392 1.00 118.42 324 LEU A N 1
ATOM 2493 C CA . LEU A 1 324 ? 3.360 47.868 18.480 1.00 116.12 324 LEU A CA 1
ATOM 2494 C C . LEU A 1 324 ? 3.747 46.425 18.188 1.00 122.39 324 LEU A C 1
ATOM 2495 O O . LEU A 1 324 ? 4.685 45.911 18.806 1.00 126.14 324 LEU A O 1
ATOM 2500 N N . GLY A 1 325 ? 3.051 45.765 17.260 1.00 120.44 325 GLY A N 1
ATOM 2501 C CA . GLY A 1 325 ? 3.419 44.406 16.900 1.00 121.51 325 GLY A CA 1
ATOM 2502 C C . GLY A 1 325 ? 4.765 44.329 16.205 1.00 120.38 325 GLY A C 1
ATOM 2503 O O . GLY A 1 325 ? 5.566 43.432 16.484 1.00 119.39 325 GLY A O 1
ATOM 2504 N N . VAL A 1 326 ? 5.034 45.263 15.292 1.00 121.32 326 VAL A N 1
ATOM 2505 C CA . VAL A 1 326 ? 6.332 45.282 14.627 1.00 122.25 326 VAL A CA 1
ATOM 2506 C C . VAL A 1 326 ? 7.381 45.967 15.496 1.00 109.30 326 VAL A C 1
ATOM 2507 O O . VAL A 1 326 ? 8.581 45.707 15.345 1.00 112.43 326 VAL A O 1
ATOM 2511 N N . TYR A 1 327 ? 6.957 46.841 16.413 1.00 116.03 327 TYR A N 1
ATOM 2512 C CA . TYR A 1 327 ? 7.911 47.541 17.267 1.00 114.95 327 TYR A CA 1
ATOM 2513 C C . TYR A 1 327 ? 8.617 46.579 18.214 1.00 115.50 327 TYR A C 1
ATOM 2514 O O . TYR A 1 327 ? 9.832 46.683 18.422 1.00 113.05 327 TYR A O 1
ATOM 2523 N N . VAL A 1 328 ? 7.875 45.635 18.799 1.00 116.18 328 VAL A N 1
ATOM 2524 C CA . VAL A 1 328 ? 8.450 44.662 19.719 1.00 117.28 328 VAL A CA 1
ATOM 2525 C C . VAL A 1 328 ? 8.743 43.328 19.047 1.00 116.42 328 VAL A C 1
ATOM 2526 O O . VAL A 1 328 ? 9.308 42.432 19.689 1.00 123.29 328 VAL A O 1
ATOM 2530 N N . GLY A 1 329 ? 8.376 43.167 17.779 1.00 106.62 329 GLY A N 1
ATOM 2531 C CA . GLY A 1 329 ? 8.689 41.965 17.036 1.00 105.09 329 GLY A CA 1
ATOM 2532 C C . GLY A 1 329 ? 7.669 40.852 17.122 1.00 114.91 329 GLY A C 1
ATOM 2533 O O . GLY A 1 329 ? 7.966 39.732 16.689 1.00 120.75 329 GLY A O 1
ATOM 2534 N N . ARG A 1 330 ? 6.478 41.118 17.661 1.00 124.04 330 ARG A N 1
ATOM 2535 C CA . ARG A 1 330 ? 5.468 40.073 17.786 1.00 128.70 330 ARG A CA 1
ATOM 2536 C C . ARG A 1 330 ? 4.854 39.698 16.442 1.00 129.99 330 ARG A C 1
ATOM 2537 O O . ARG A 1 330 ? 4.248 38.627 16.326 1.00 134.38 330 ARG A O 1
ATOM 2545 N N . ASN A 1 331 ? 5.009 40.542 15.425 1.00 125.73 331 ASN A N 1
ATOM 2546 C CA . ASN A 1 331 ? 4.404 40.287 14.129 1.00 126.15 331 ASN A CA 1
ATOM 2547 C C . ASN A 1 331 ? 5.148 39.179 13.389 1.00 127.14 331 ASN A C 1
ATOM 2548 O O . ASN A 1 331 ? 6.272 38.807 13.733 1.00 122.23 331 ASN A O 1
ATOM 2553 N N . VAL A 1 332 ? 4.499 38.654 12.352 1.00 126.84 332 VAL A N 1
ATOM 2554 C CA . VAL A 1 332 ? 5.080 37.642 11.480 1.00 124.86 332 VAL A CA 1
ATOM 2555 C C . VAL A 1 332 ? 4.857 38.071 10.036 1.00 123.54 332 VAL A C 1
ATOM 2556 O O . VAL A 1 332 ? 3.742 38.450 9.661 1.00 124.26 332 VAL A O 1
ATOM 2560 N N . GLY A 1 333 ? 5.915 38.027 9.236 1.00 125.91 333 GLY A N 1
ATOM 2561 C CA . GLY A 1 333 ? 5.779 38.390 7.834 1.00 122.62 333 GLY A CA 1
ATOM 2562 C C . GLY A 1 333 ? 5.633 39.889 7.662 1.00 125.90 333 GLY A C 1
ATOM 2563 O O . GLY A 1 333 ? 6.454 40.677 8.144 1.00 118.15 333 GLY A O 1
ATOM 2564 N N . ASN A 1 334 ? 4.572 40.294 6.969 1.00 127.38 334 ASN A N 1
ATOM 2565 C CA . ASN A 1 334 ? 4.327 41.689 6.627 1.00 119.93 334 ASN A CA 1
ATOM 2566 C C . ASN A 1 334 ? 3.060 42.159 7.327 1.00 121.64 334 ASN A C 1
ATOM 2567 O O . ASN A 1 334 ? 1.987 41.577 7.135 1.00 128.81 334 ASN A O 1
ATOM 2572 N N . GLN A 1 335 ? 3.185 43.207 8.135 1.00 114.81 335 GLN A N 1
ATOM 2573 C CA . GLN A 1 335 ? 2.042 43.779 8.839 1.00 117.05 335 GLN A CA 1
ATOM 2574 C C . GLN A 1 335 ? 1.309 44.724 7.894 1.00 120.11 335 GLN A C 1
ATOM 2575 O O . GLN A 1 335 ? 1.852 45.759 7.492 1.00 111.17 335 GLN A O 1
ATOM 2581 N N . VAL A 1 336 ? 0.078 44.370 7.535 1.00 125.70 336 VAL A N 1
ATOM 2582 C CA . VAL A 1 336 ? -0.744 45.156 6.623 1.00 111.91 336 VAL A CA 1
ATOM 2583 C C . VAL A 1 336 ? -2.112 45.348 7.259 1.00 115.99 336 VAL A C 1
ATOM 2584 O O . VAL A 1 336 ? -2.701 44.390 7.774 1.00 123.77 336 VAL A O 1
ATOM 2588 N N . VAL A 1 337 ? -2.612 46.581 7.231 1.00 112.41 337 VAL A N 1
ATOM 2589 C CA . VAL A 1 337 ? -3.904 46.928 7.810 1.00 111.60 337 VAL A CA 1
ATOM 2590 C C . VAL A 1 337 ? -4.865 47.286 6.685 1.00 115.00 337 VAL A C 1
ATOM 2591 O O . VAL A 1 337 ? -4.490 47.972 5.726 1.00 115.55 337 VAL A O 1
ATOM 2595 N N . ALA A 1 338 ? -6.100 46.804 6.795 1.00 120.95 338 ALA A N 1
ATOM 2596 C CA . ALA A 1 338 ? -7.149 47.062 5.817 1.00 119.69 338 ALA A CA 1
ATOM 2597 C C . ALA A 1 338 ? -8.145 48.056 6.396 1.00 117.41 338 ALA A C 1
ATOM 2598 O O . ALA A 1 338 ? -8.606 47.888 7.530 1.00 117.24 338 ALA A O 1
ATOM 2600 N N . VAL A 1 339 ? -8.482 49.083 5.616 1.00 119.47 339 VAL A N 1
ATOM 2601 C CA . VAL A 1 339 ? -9.348 50.152 6.101 1.00 123.03 339 VAL A CA 1
ATOM 2602 C C . VAL A 1 339 ? -10.747 50.003 5.515 1.00 122.27 339 VAL A C 1
ATOM 2603 O O . VAL A 1 339 ? -11.730 50.468 6.105 1.00 128.00 339 VAL A O 1
ATOM 2607 N N . SER A 1 340 ? -10.852 49.351 4.359 1.00 121.95 340 SER A N 1
ATOM 2608 C CA . SER A 1 340 ? -12.147 49.110 3.739 1.00 125.75 340 SER A CA 1
ATOM 2609 C C . SER A 1 340 ? -12.021 47.920 2.802 1.00 132.06 340 SER A C 1
ATOM 2610 O O . SER A 1 340 ? -10.923 47.568 2.361 1.00 134.03 340 SER A O 1
ATOM 2613 N N . ARG A 1 341 ? -13.166 47.307 2.508 1.00 135.64 341 ARG A N 1
ATOM 2614 C CA . ARG A 1 341 ? -13.233 46.089 1.703 1.00 138.24 341 ARG A CA 1
ATOM 2615 C C . ARG A 1 341 ? -12.398 44.973 2.325 1.00 140.68 341 ARG A C 1
ATOM 2616 O O . ARG A 1 341 ? -11.777 44.180 1.618 1.00 142.38 341 ARG A O 1
#

B-factor: mean 112.2, std 19.77, range [20.0, 170.61]